Protein AF-0000000086876448 (afdb_homodimer)

Organism: NCBI:txid248903

Nearest PDB structures (foldseek):
  1yr0-assembly2_D  TM=9.727E-01  e=2.709E-18  Agrobacterium fabrum str. C58
  3dr8-assembly1_A  TM=9.701E-01  e=7.452E-18  unclassified
  5t7e-assembly1_C-2  TM=9.632E-01  e=1.332E-15  Streptomyces hygroscopicus
  5jtf-assembly1_B  TM=9.528E-01  e=2.209E-15  Pseudomonas putida KT2440
  5wph-assembly1_A  TM=9.526E-01  e=1.143E-14  Pseudomonas putida KT2440

Secondary structure (DSSP, 8-state):
----EEEE--GGGHHHHHHHHHHHHHHTSS----SPP-HHHHHHHHHHT-TTS-EEEEEETTEEEEEEEEEES-SS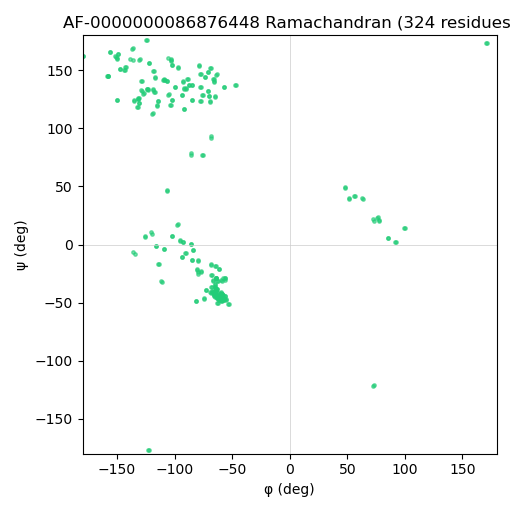GGGTTEEEEEEEE-GGGTTSSHHHHHHHHHHHHHHHTT--EEEEEE-TT-HHHHHHHHHTTPEEEEEEEEEEEETTEEEEEEEEEEE-/----EEEE--GGGHHHHHHHHHHHHHHTSS----SPP-HHHHHHHHHHT-TTS-EEEEEETTEEEEEEEEEES-SSGGGTTEEEEEEEE-GGGTTSSHHHHHHHHHHHHHHHTT--EEEEEE-TT-HHHHHHHHHTTPEEEEEEEEEEEETTEEEEEEEEEEE-

InterPro domains:
  IPR000182 GNAT domain [PF00583] (38-138)
  IPR000182 GNAT domain [PS51186] (4-156)
  IPR016181 Acyl-CoA N-acyltransferase [SSF55729] (3-164)

Radius of gyration: 21.44 Å; Cα contacts (8 Å, |Δi|>4): 634; chains: 2; bounding box: 42×72×47 Å

Foldseek 3Di:
DFDKDKDFDDPVCLVVVLVQVQVCLVVVFWDLDPDRDDSVVSVVVVVQCPDLFTKMFIDTPNHTFKIKTWDQPDPDPVCVQETEMDITGHPVCPPPCVRLVRVVVNVVSSVVSRHFKYKYKGFPVNVSVVVSCVVVPKDWPDKAWQPDADPNDGTIIIMIMDGD/DFDKDKDFDDPVCLVVVLVQVQVCLVVVFWDLDPDRDDSVVSVVVVVQCPDLFTKMFIDTPNHTFKIKTWDQPDPDPVCVQETEMDITGHPVCPPPCVRLVRVVVNVVSSVVSRHFKYKYKGFPPNVSVVVSCVVVPKDWPDKAWQPDADPNDGTIIIMIMDGD

Solvent-accessible surface area (backbone atoms only — not comparable to full-atom values): 17876 Å² total; per-residue (Å²): 130,91,59,73,46,76,45,73,60,54,80,89,44,48,66,55,54,48,52,37,50,38,48,39,40,73,67,57,53,64,46,66,55,80,74,80,75,52,70,69,55,49,52,55,53,50,66,70,34,50,80,71,26,40,40,36,32,32,30,41,94,92,33,76,45,28,38,33,35,40,37,84,62,51,90,49,74,26,25,65,32,34,30,24,58,48,77,46,55,26,83,91,51,59,93,68,58,57,66,55,53,48,49,54,54,49,51,55,50,33,51,77,51,60,28,50,28,41,34,38,68,39,35,81,82,29,55,68,62,49,51,51,39,47,74,71,59,36,43,77,38,29,58,41,74,63,50,29,48,56,95,92,34,70,32,50,35,30,35,32,34,34,77,103,127,90,60,74,46,76,44,74,61,55,80,88,46,46,66,55,53,48,52,38,51,40,48,39,41,73,66,56,53,64,46,66,56,80,74,78,76,53,69,68,54,48,52,55,52,50,66,71,34,50,79,70,27,40,42,37,30,32,30,42,92,93,31,76,45,29,38,32,34,39,37,83,61,49,91,48,74,26,25,66,32,34,30,25,57,48,77,47,54,26,83,93,51,58,95,68,57,56,66,56,56,49,50,54,52,48,51,55,50,33,50,75,51,59,28,49,28,41,34,40,68,38,36,80,81,28,52,70,63,50,50,52,39,47,76,72,60,37,44,78,38,31,58,41,74,63,49,29,49,57,94,92,34,72,34,49,35,30,36,34,35,34,77,103

Sequence (328 aa):
MNMVILRQATEVDLGSILTIYNQGIEDRIATLETDIKDEAYMSEWFNKHQGRHSVLIAEQNDQVVGWASINSYNSRSAYDGVGDLSIYIHRDHRGKGIGNRLLQKLEEIGKQNNFYKFVLFTFPFNTLGQSLYHKAGYREVGVFQNQGYLEGKFVDVMAMEKLLMNMVILRQATEVDLGSILTIYNQGIEDRIATLETDIKDEAYMSEWFNKHQGRHSVLIAEQNDQVVGWASINSYNSRSAYDGVGDLSIYIHRDHRGKGIGNRLLQKLEEIGKQNNFYKFVLFTFPFNTLGQSLYHKAGYREVGVFQNQGYLEGKFVDVMAMEKLL

Structure (mmCIF, N/CA/C/O backbone):
data_AF-0000000086876448-model_v1
#
loop_
_entity.id
_entity.type
_entity.pdbx_description
1 polymer N-acetyltransferase
#
loop_
_atom_site.group_PDB
_atom_site.id
_atom_site.type_symbol
_atom_site.label_atom_id
_atom_site.label_alt_id
_atom_site.label_comp_id
_atom_site.label_asym_id
_atom_site.label_entity_id
_atom_site.label_seq_id
_atom_site.pdbx_PDB_ins_code
_atom_site.Cartn_x
_atom_site.Cartn_y
_atom_site.Cartn_z
_atom_site.occupancy
_atom_site.B_iso_or_equiv
_atom_site.auth_seq_id
_atom_site.auth_comp_id
_atom_site.auth_asym_id
_atom_site.auth_atom_id
_atom_site.pdbx_PDB_model_num
ATOM 1 N N . MET A 1 1 ? -7.695 34.906 21.312 1 52.78 1 MET A N 1
ATOM 2 C CA . MET A 1 1 ? -7.355 33.5 21.312 1 52.78 1 MET A CA 1
ATOM 3 C C . MET A 1 1 ? -7.383 32.938 19.891 1 52.78 1 MET A C 1
ATOM 5 O O . MET A 1 1 ? -8.344 33.156 19.156 1 52.78 1 MET A O 1
ATOM 9 N N . ASN A 1 2 ? -6.199 32.688 19.25 1 73.44 2 ASN A N 1
ATOM 10 C CA . ASN A 1 2 ? -6.062 32.531 17.797 1 73.44 2 ASN A CA 1
ATOM 11 C C . ASN A 1 2 ? -6.734 31.266 17.312 1 73.44 2 ASN A C 1
ATOM 13 O O . ASN A 1 2 ? -6.207 30.172 17.516 1 73.44 2 ASN A O 1
ATOM 17 N N . MET A 1 3 ? -7.98 31.5 16.969 1 90.31 3 MET A N 1
ATOM 18 C CA . MET A 1 3 ? -8.906 30.422 16.672 1 90.31 3 MET A CA 1
ATOM 19 C C . MET A 1 3 ? -8.547 29.719 15.359 1 90.31 3 MET A C 1
ATOM 21 O O . MET A 1 3 ? -8.258 30.391 14.367 1 90.31 3 MET A O 1
ATOM 25 N N . VAL A 1 4 ? -8.422 28.438 15.406 1 96 4 VAL A N 1
ATOM 26 C CA . VAL A 1 4 ? -8.188 27.641 14.203 1 96 4 VAL A CA 1
ATOM 27 C C . VAL A 1 4 ? -9.516 27.312 13.531 1 96 4 VAL A C 1
ATOM 29 O O . VAL A 1 4 ? -10.453 26.844 14.195 1 96 4 VAL A O 1
ATOM 32 N N . ILE A 1 5 ? -9.68 27.641 12.297 1 97.75 5 ILE A N 1
ATOM 33 C CA . ILE A 1 5 ? -10.867 27.344 11.516 1 97.75 5 ILE A CA 1
ATOM 34 C C . ILE A 1 5 ? -10.562 26.203 10.539 1 97.75 5 ILE A C 1
ATOM 36 O O . ILE A 1 5 ? -9.57 26.25 9.812 1 97.75 5 ILE A O 1
ATOM 40 N N . LEU A 1 6 ? -11.414 25.188 10.555 1 98.44 6 LEU A N 1
ATOM 41 C CA . LEU A 1 6 ? -11.297 24.094 9.602 1 98.44 6 LEU A CA 1
ATOM 42 C C . LEU A 1 6 ? -12.281 24.266 8.445 1 98.44 6 LEU A C 1
ATOM 44 O O . LEU A 1 6 ? -13.453 24.562 8.672 1 98.44 6 LEU A O 1
ATOM 48 N N . ARG A 1 7 ? -11.836 24.062 7.277 1 97.88 7 ARG A N 1
ATOM 49 C CA . ARG A 1 7 ? -12.734 24.125 6.125 1 97.88 7 ARG A CA 1
ATOM 50 C C . ARG A 1 7 ? -12.188 23.312 4.961 1 97.88 7 ARG A C 1
ATOM 52 O O . ARG A 1 7 ? -11.008 22.953 4.945 1 97.88 7 ARG A O 1
ATOM 59 N N . GLN A 1 8 ? -13.023 23.031 3.959 1 98.12 8 GLN A N 1
ATOM 60 C CA . GLN A 1 8 ? -12.602 22.344 2.742 1 98.12 8 GLN A CA 1
ATOM 61 C C . GLN A 1 8 ? -11.625 23.203 1.942 1 98.12 8 GLN A C 1
ATOM 63 O O . GLN A 1 8 ? -11.828 24.406 1.787 1 98.12 8 GLN A O 1
ATOM 68 N N . ALA A 1 9 ? -10.656 22.594 1.402 1 98.56 9 ALA A N 1
ATOM 69 C CA . ALA A 1 9 ? -9.68 23.312 0.59 1 98.56 9 ALA A CA 1
ATOM 70 C C . ALA A 1 9 ? -10.281 23.75 -0.739 1 98.56 9 ALA A C 1
ATOM 72 O O . ALA A 1 9 ? -11.195 23.109 -1.259 1 98.56 9 ALA A O 1
ATOM 73 N N . THR A 1 10 ? -9.82 24.859 -1.253 1 97.75 10 THR A N 1
ATOM 74 C CA . THR A 1 10 ? -10.094 25.312 -2.605 1 97.75 10 THR A CA 1
ATOM 75 C C . THR A 1 10 ? -8.797 25.562 -3.371 1 97.75 10 THR A C 1
ATOM 77 O O . THR A 1 10 ? -7.707 25.438 -2.809 1 97.75 10 THR A O 1
ATOM 80 N N . GLU A 1 11 ? -8.914 25.906 -4.645 1 97.56 11 GLU A N 1
ATOM 81 C CA . GLU A 1 11 ? -7.75 26.125 -5.496 1 97.56 11 GLU A CA 1
ATOM 82 C C . GLU A 1 11 ? -6.855 27.234 -4.941 1 97.56 11 GLU A C 1
ATOM 84 O O . GLU A 1 11 ? -5.633 27.188 -5.102 1 97.56 11 GLU A O 1
ATOM 89 N N . VAL A 1 12 ? -7.387 28.219 -4.277 1 97.69 12 VAL A N 1
ATOM 90 C CA . VAL A 1 12 ? -6.629 29.359 -3.793 1 97.69 12 VAL A CA 1
ATOM 91 C C . VAL A 1 12 ? -5.676 28.922 -2.682 1 97.69 12 VAL A C 1
ATOM 93 O O . VAL A 1 12 ? -4.707 29.625 -2.371 1 97.69 12 VAL A O 1
ATOM 96 N N . ASP A 1 13 ? -5.914 27.719 -2.096 1 98.5 13 ASP A N 1
ATOM 97 C CA . ASP A 1 13 ? -5.133 27.234 -0.959 1 98.5 13 ASP A CA 1
ATOM 98 C C . ASP A 1 13 ? -3.928 26.422 -1.425 1 98.5 13 ASP A C 1
ATOM 100 O O . ASP A 1 13 ? -3.059 26.078 -0.623 1 98.5 13 ASP A O 1
ATOM 104 N N . LEU A 1 14 ? -3.83 26.141 -2.701 1 98.62 14 LEU A N 1
ATOM 105 C CA . LEU A 1 14 ? -2.879 25.156 -3.203 1 98.62 14 LEU A CA 1
ATOM 106 C C . LEU A 1 14 ? -1.443 25.609 -2.963 1 98.62 14 LEU A C 1
ATOM 108 O O . LEU A 1 14 ? -0.561 24.797 -2.703 1 98.62 14 LEU A O 1
ATOM 112 N N . GLY A 1 15 ? -1.191 26.891 -3.084 1 98.75 15 GLY A N 1
ATOM 113 C CA . GLY A 1 15 ? 0.139 27.391 -2.773 1 98.75 15 GLY A CA 1
ATOM 114 C C . GLY A 1 15 ? 0.573 27.078 -1.352 1 98.75 15 GLY A C 1
ATOM 115 O O . GLY A 1 15 ? 1.711 26.672 -1.118 1 98.75 15 GLY A O 1
ATOM 116 N N . SER A 1 16 ? -0.299 27.328 -0.4 1 98.81 16 SER A N 1
ATOM 117 C CA . SER A 1 16 ? 0.003 27.078 1.003 1 98.81 16 SER A CA 1
ATOM 118 C C . SER A 1 16 ? 0.152 25.578 1.267 1 98.81 16 SER A C 1
ATOM 120 O O . SER A 1 16 ? 1.038 25.156 2.014 1 98.81 16 SER A O 1
ATOM 122 N N . ILE A 1 17 ? -0.728 24.781 0.663 1 98.75 17 ILE A N 1
ATOM 123 C CA . ILE A 1 17 ? -0.65 23.328 0.801 1 98.75 17 ILE A CA 1
ATOM 124 C C . ILE A 1 17 ? 0.7 22.844 0.287 1 98.75 17 ILE A C 1
ATOM 126 O O . ILE A 1 17 ? 1.366 22.031 0.948 1 98.75 17 ILE A O 1
ATOM 130 N N . LEU A 1 18 ? 1.092 23.359 -0.866 1 98.81 18 LEU A N 1
ATOM 131 C CA . LEU A 1 18 ? 2.377 23.016 -1.459 1 98.81 18 LEU A CA 1
ATOM 132 C C . LEU A 1 18 ? 3.523 23.359 -0.517 1 98.81 18 LEU A C 1
ATOM 134 O O . LEU A 1 18 ? 4.414 22.547 -0.285 1 98.81 18 LEU A O 1
ATOM 138 N N . THR A 1 19 ? 3.5 24.531 0.014 1 98.81 19 THR A N 1
ATOM 139 C CA . THR A 1 19 ? 4.547 25 0.914 1 98.81 19 THR A CA 1
ATOM 140 C C . THR A 1 19 ? 4.68 24.078 2.119 1 98.81 19 THR A C 1
ATOM 142 O O . THR A 1 19 ? 5.785 23.656 2.469 1 98.81 19 THR A O 1
ATOM 145 N N . ILE A 1 20 ? 3.613 23.75 2.691 1 98.69 20 ILE A N 1
ATOM 146 C CA . ILE A 1 20 ? 3.623 22.922 3.893 1 98.69 20 ILE A CA 1
ATOM 147 C C . ILE A 1 20 ? 4.066 21.5 3.539 1 98.69 20 ILE A C 1
ATOM 149 O O . ILE A 1 20 ? 4.816 20.875 4.289 1 98.69 20 ILE A O 1
ATOM 153 N N . TYR A 1 21 ? 3.568 21 2.402 1 98.5 21 TYR A N 1
ATOM 154 C CA . TYR A 1 21 ? 4.004 19.688 1.956 1 98.5 21 TYR A CA 1
ATOM 155 C C . TYR A 1 21 ? 5.52 19.641 1.799 1 98.5 21 TYR A C 1
ATOM 157 O O . TYR A 1 21 ? 6.172 18.719 2.293 1 98.5 21 TYR A O 1
ATOM 165 N N . ASN A 1 22 ? 6.031 20.625 1.156 1 98.62 22 ASN A N 1
ATOM 166 C CA . ASN A 1 22 ? 7.469 20.672 0.919 1 98.62 22 ASN A CA 1
ATOM 167 C C . ASN A 1 22 ? 8.25 20.844 2.221 1 98.62 22 ASN A C 1
ATOM 169 O O . ASN A 1 22 ? 9.359 20.328 2.359 1 98.62 22 ASN A O 1
ATOM 173 N N . GLN A 1 23 ? 7.703 21.5 3.199 1 98.38 23 GLN A N 1
ATOM 174 C CA . GLN A 1 23 ? 8.312 21.516 4.527 1 98.38 23 GLN A CA 1
ATOM 175 C C . GLN A 1 23 ? 8.43 20.109 5.094 1 98.38 23 GLN A C 1
ATOM 177 O O . GLN A 1 23 ? 9.461 19.766 5.676 1 98.38 23 GLN A O 1
ATOM 182 N N . GLY A 1 24 ? 7.359 19.312 4.934 1 96.75 24 GLY A N 1
ATOM 183 C CA . GLY A 1 24 ? 7.395 17.938 5.379 1 96.75 24 GLY A CA 1
ATOM 184 C C . GLY A 1 24 ? 8.477 17.125 4.699 1 96.75 24 GLY A C 1
ATOM 185 O O . GLY A 1 24 ? 9.156 16.328 5.348 1 96.75 24 GLY A O 1
ATOM 186 N N . ILE A 1 25 ? 8.617 17.312 3.387 1 96.81 25 ILE A N 1
ATOM 187 C CA . ILE A 1 25 ? 9.641 16.609 2.627 1 96.81 25 ILE A CA 1
ATOM 188 C C . ILE A 1 25 ? 11.031 17.016 3.119 1 96.81 25 ILE A C 1
ATOM 190 O O . ILE A 1 25 ? 11.883 16.172 3.383 1 96.81 25 ILE A O 1
ATOM 194 N N . GLU A 1 26 ? 11.211 18.297 3.344 1 96.69 26 GLU A N 1
ATOM 195 C CA . GLU A 1 26 ? 12.492 18.844 3.775 1 96.69 26 GLU A CA 1
ATOM 196 C C . GLU A 1 26 ? 12.867 18.359 5.168 1 96.69 26 GLU A C 1
ATOM 198 O O . GLU A 1 26 ? 14.023 18.031 5.426 1 96.69 26 GLU A O 1
ATOM 203 N N . ASP A 1 27 ? 11.883 18.297 5.996 1 94.75 27 ASP A N 1
ATOM 204 C CA . ASP A 1 27 ? 12.156 18 7.398 1 94.75 27 ASP A CA 1
ATOM 205 C C . ASP A 1 27 ? 12.352 16.5 7.617 1 94.75 27 ASP A C 1
ATOM 207 O O . ASP A 1 27 ? 12.922 16.094 8.633 1 94.75 27 ASP A O 1
ATOM 211 N N . ARG A 1 28 ? 11.844 15.672 6.719 1 91.31 28 ARG A N 1
ATOM 212 C CA . ARG A 1 28 ? 12.062 14.234 6.684 1 91.31 28 ARG A CA 1
ATOM 213 C C . ARG A 1 28 ? 11.5 13.562 7.93 1 91.31 28 ARG A C 1
ATOM 215 O O . ARG A 1 28 ? 12.102 12.633 8.469 1 91.31 28 ARG A O 1
ATOM 222 N N . ILE A 1 29 ? 10.367 14.031 8.32 1 86.5 29 ILE A N 1
ATOM 223 C CA . ILE A 1 29 ? 9.859 13.469 9.57 1 86.5 29 ILE A CA 1
ATOM 224 C C . ILE A 1 29 ? 8.586 12.664 9.297 1 86.5 29 ILE A C 1
ATOM 226 O O . ILE A 1 29 ? 8.195 11.82 10.102 1 86.5 29 ILE A O 1
ATOM 230 N N . ALA A 1 30 ? 7.996 12.898 8.141 1 88 30 ALA A N 1
ATOM 231 C CA . ALA A 1 30 ? 6.66 12.32 8.039 1 88 30 ALA A CA 1
ATOM 232 C C . ALA A 1 30 ? 6.457 11.641 6.691 1 88 30 ALA A C 1
ATOM 234 O O . ALA A 1 30 ? 5.426 11 6.457 1 88 30 ALA A O 1
ATOM 235 N N . THR A 1 31 ? 7.406 11.766 5.797 1 95 31 THR A N 1
ATOM 236 C CA . THR A 1 31 ? 7.195 11.234 4.453 1 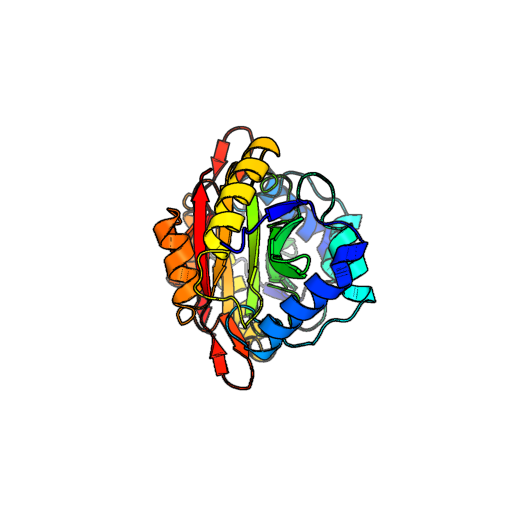95 31 THR A CA 1
ATOM 237 C C . THR A 1 31 ? 8.508 10.734 3.859 1 95 31 THR A C 1
ATOM 239 O O . THR A 1 31 ? 9.578 11.273 4.16 1 95 31 THR A O 1
ATOM 242 N N . LEU A 1 32 ? 8.398 9.75 3 1 96.69 32 LEU A N 1
ATOM 243 C CA . LEU A 1 32 ? 9.539 9.211 2.27 1 96.69 32 LEU A CA 1
ATOM 244 C C . LEU A 1 32 ? 9.656 9.852 0.891 1 96.69 32 LEU A C 1
ATOM 246 O O . LEU A 1 32 ? 10.477 9.438 0.074 1 96.69 32 LEU A O 1
ATOM 250 N N . GLU A 1 33 ? 8.75 10.812 0.638 1 96.31 33 GLU A N 1
ATOM 251 C CA . GLU A 1 33 ? 8.945 11.641 -0.552 1 96.31 33 GLU A CA 1
ATOM 252 C C . GLU A 1 33 ? 10.305 12.344 -0.519 1 96.31 33 GLU A C 1
ATOM 254 O O . GLU A 1 33 ? 10.727 12.836 0.528 1 96.31 33 GLU A O 1
ATOM 259 N N . THR A 1 34 ? 10.984 12.312 -1.664 1 95.06 34 THR A N 1
ATOM 260 C CA . THR A 1 34 ? 12.32 12.898 -1.675 1 95.06 34 THR A CA 1
ATOM 261 C C . THR A 1 34 ? 12.344 14.164 -2.533 1 95.06 34 THR A C 1
ATOM 263 O O . THR A 1 34 ? 13.086 15.109 -2.238 1 95.06 34 THR A O 1
ATOM 266 N N . ASP A 1 35 ? 11.516 14.211 -3.562 1 95.62 35 ASP A N 1
ATOM 267 C CA . ASP A 1 35 ? 11.547 15.328 -4.5 1 95.62 35 ASP A CA 1
ATOM 268 C C . ASP A 1 35 ? 10.602 16.438 -4.055 1 95.62 35 ASP A C 1
ATOM 270 O O . ASP A 1 35 ? 9.438 16.188 -3.734 1 95.62 35 ASP A O 1
ATOM 274 N N . ILE A 1 36 ? 11.148 17.625 -4.125 1 97.56 36 ILE A N 1
ATOM 275 C CA . ILE A 1 36 ? 10.289 18.781 -3.893 1 97.56 36 ILE A CA 1
ATOM 276 C C . ILE A 1 36 ? 9.219 18.859 -4.98 1 97.56 36 ILE A C 1
ATOM 278 O O . ILE A 1 36 ? 9.477 18.516 -6.137 1 97.56 36 ILE A O 1
ATOM 282 N N . LYS A 1 37 ? 8.055 19.344 -4.535 1 98.44 37 LYS A N 1
ATOM 283 C CA . LYS A 1 37 ? 6.941 19.406 -5.477 1 98.44 37 LYS A CA 1
ATOM 284 C C . LYS A 1 37 ? 6.727 20.828 -5.984 1 98.44 37 LYS A C 1
ATOM 286 O O . LYS A 1 37 ? 7.211 21.781 -5.375 1 98.44 37 LYS A O 1
ATOM 291 N N . ASP A 1 38 ? 6.09 20.859 -7.105 1 98.75 38 ASP A N 1
ATOM 292 C CA . ASP A 1 38 ? 5.805 22.172 -7.68 1 98.75 38 ASP A CA 1
ATOM 293 C C . ASP A 1 38 ? 4.305 22.359 -7.891 1 98.75 38 ASP A C 1
ATOM 295 O O . ASP A 1 38 ? 3.5 21.516 -7.484 1 98.75 38 ASP A O 1
ATOM 299 N N . GLU A 1 39 ? 3.932 23.469 -8.461 1 98.5 39 GLU A N 1
ATOM 300 C CA . GLU A 1 39 ? 2.525 23.828 -8.625 1 98.5 39 GLU A CA 1
ATOM 301 C C . GLU A 1 39 ? 1.805 22.844 -9.547 1 98.5 39 GLU A C 1
ATOM 303 O O . GLU A 1 39 ? 0.624 22.547 -9.352 1 98.5 39 GLU A O 1
ATOM 308 N N . ALA A 1 40 ? 2.438 22.406 -10.555 1 98.5 40 ALA A N 1
ATOM 309 C CA . ALA A 1 40 ? 1.831 21.453 -11.484 1 98.5 40 ALA A CA 1
ATOM 310 C C . ALA A 1 40 ? 1.465 20.156 -10.773 1 98.5 40 ALA A C 1
ATOM 312 O O . ALA A 1 40 ? 0.364 19.625 -10.961 1 98.5 40 ALA A O 1
ATOM 313 N N . TYR A 1 41 ? 2.398 19.734 -9.984 1 98.25 41 TYR A N 1
ATOM 314 C CA . TYR A 1 41 ? 2.137 18.531 -9.195 1 98.25 41 TYR A CA 1
ATOM 315 C C . TYR A 1 41 ? 0.927 18.734 -8.289 1 98.25 41 TYR A C 1
ATOM 317 O O . TYR A 1 41 ? 0.044 17.875 -8.227 1 98.25 41 TYR A O 1
ATOM 325 N N . MET A 1 42 ? 0.94 19.828 -7.609 1 98.31 42 MET A N 1
ATOM 326 C CA . MET A 1 42 ? -0.113 20.078 -6.629 1 98.31 42 MET A CA 1
ATOM 327 C C . MET A 1 42 ? -1.473 20.188 -7.309 1 98.31 42 MET A C 1
ATOM 329 O O . MET A 1 42 ? -2.482 19.734 -6.77 1 98.31 42 MET A O 1
ATOM 333 N N . SER A 1 43 ? -1.498 20.797 -8.43 1 98.38 43 SER A N 1
ATOM 334 C CA . SER A 1 43 ? -2.74 20.906 -9.188 1 98.38 43 SER A CA 1
ATOM 335 C C . SER A 1 43 ? -3.271 19.531 -9.57 1 98.38 43 SER A C 1
ATOM 337 O O . SER A 1 43 ? -4.465 19.25 -9.422 1 98.38 43 SER A O 1
ATOM 339 N N . GLU A 1 44 ? -2.438 18.672 -10.07 1 98.25 44 GLU A N 1
ATOM 340 C CA . GLU A 1 44 ? -2.83 17.312 -10.422 1 98.25 44 GLU A CA 1
ATOM 341 C C . GLU A 1 44 ? -3.285 16.531 -9.188 1 98.25 44 GLU A C 1
ATOM 343 O O . GLU A 1 44 ? -4.285 15.812 -9.242 1 98.25 44 GLU A O 1
ATOM 348 N N . TRP A 1 45 ? -2.469 16.688 -8.18 1 98.25 45 TRP A N 1
ATOM 349 C CA . TRP A 1 45 ? -2.803 16.047 -6.91 1 98.25 45 TRP A CA 1
ATOM 350 C C . TRP A 1 45 ? -4.188 16.469 -6.434 1 98.25 45 TRP A C 1
ATOM 352 O O . TRP A 1 45 ? -5.008 15.625 -6.062 1 98.25 45 TRP A O 1
ATOM 362 N N . PHE A 1 46 ? -4.484 17.781 -6.457 1 98.56 46 PHE A N 1
ATOM 363 C CA . PHE A 1 46 ? -5.75 18.312 -5.98 1 98.56 46 PHE A CA 1
ATOM 364 C C . PHE A 1 46 ? -6.91 17.812 -6.836 1 98.56 46 PHE A C 1
ATOM 366 O O . PHE A 1 46 ? -7.992 17.531 -6.32 1 98.56 46 PHE A O 1
ATOM 373 N N . ASN A 1 47 ? -6.672 17.641 -8.094 1 97.5 47 ASN A N 1
ATOM 374 C CA . ASN A 1 47 ? -7.691 17.125 -9.008 1 97.5 47 ASN A CA 1
ATOM 375 C C . ASN A 1 47 ? -8.086 15.703 -8.648 1 97.5 47 ASN A C 1
ATOM 377 O O . ASN A 1 47 ? -9.242 15.305 -8.852 1 97.5 47 ASN A O 1
ATOM 381 N N . LYS A 1 48 ? -7.188 14.969 -8.078 1 95.94 48 LYS A N 1
ATOM 382 C CA . LYS A 1 48 ? -7.449 13.586 -7.684 1 95.94 48 LYS A CA 1
ATOM 383 C C . LYS A 1 48 ? -8.109 13.531 -6.309 1 95.94 48 LYS A C 1
ATOM 385 O O . LYS A 1 48 ? -8.547 12.461 -5.871 1 95.94 48 LYS A O 1
ATOM 390 N N . HIS A 1 49 ? -8.062 14.625 -5.656 1 97.25 49 HIS A N 1
ATOM 391 C CA . HIS A 1 49 ? -8.625 14.703 -4.312 1 97.25 49 HIS A CA 1
ATOM 392 C C . HIS A 1 49 ? -9.93 15.492 -4.312 1 97.25 49 HIS A C 1
ATOM 394 O O . HIS A 1 49 ? -10.156 16.344 -3.445 1 97.25 49 HIS A O 1
ATOM 400 N N . GLN A 1 50 ? -10.773 15.164 -5.281 1 92.06 50 GLN A N 1
ATOM 401 C CA . GLN A 1 50 ? -12.102 15.75 -5.371 1 92.06 50 GLN A CA 1
ATOM 402 C C . GLN A 1 50 ? -13.164 14.758 -4.891 1 92.06 50 GLN A C 1
ATOM 404 O O . GLN A 1 50 ? -12.891 13.57 -4.738 1 92.06 50 GLN A O 1
ATOM 409 N N . GLY A 1 51 ? -14.367 15.242 -4.5 1 92.81 51 GLY A N 1
ATOM 410 C CA . GLY A 1 51 ? -15.445 14.375 -4.047 1 92.81 51 GLY A CA 1
ATOM 411 C C . GLY A 1 51 ? -15.203 13.789 -2.668 1 92.81 51 GLY A C 1
ATOM 412 O O . GLY A 1 51 ? -14.914 14.523 -1.72 1 92.81 51 GLY A O 1
ATOM 413 N N . ARG A 1 52 ? -15.18 12.414 -2.611 1 96.44 52 ARG A N 1
ATOM 414 C CA . ARG A 1 52 ? -15.148 11.766 -1.301 1 96.44 52 ARG A CA 1
ATOM 415 C C . ARG A 1 52 ? -13.758 11.836 -0.688 1 96.44 52 ARG A C 1
ATOM 417 O O . ARG A 1 52 ? -13.602 11.688 0.526 1 96.44 52 ARG A O 1
ATOM 424 N N . HIS A 1 53 ? -12.727 11.984 -1.508 1 97.56 53 HIS A N 1
ATOM 425 C CA . HIS A 1 53 ? -11.352 12.117 -1.025 1 97.56 53 HIS A CA 1
ATOM 426 C C . HIS A 1 53 ? -11.031 13.57 -0.678 1 97.56 53 HIS A C 1
ATOM 428 O O . HIS A 1 53 ? -10.211 14.203 -1.349 1 97.56 53 HIS A O 1
ATOM 434 N N . SER A 1 54 ? -11.477 14.023 0.413 1 97.06 54 SER A N 1
ATOM 435 C CA . SER A 1 54 ? -11.531 15.422 0.819 1 97.06 54 SER A CA 1
ATOM 436 C C . SER A 1 54 ? -10.156 15.922 1.255 1 97.06 54 SER A C 1
ATOM 438 O O . SER A 1 54 ? -9.344 15.156 1.771 1 97.06 54 SER A O 1
ATOM 440 N N . VAL A 1 55 ? -9.945 17.141 0.985 1 98.75 55 VAL A N 1
ATOM 441 C CA . VAL A 1 55 ? -8.812 17.891 1.532 1 98.75 55 VAL A CA 1
ATOM 442 C C . VAL A 1 55 ? -9.32 19 2.461 1 98.75 55 VAL A C 1
ATOM 444 O O . VAL A 1 55 ? -10.117 19.844 2.049 1 98.75 55 VAL A O 1
ATOM 447 N N . LEU A 1 56 ? -8.852 18.969 3.678 1 98.56 56 LEU A N 1
ATOM 448 C CA . LEU A 1 56 ? -9.211 19.922 4.711 1 98.56 56 LEU A CA 1
ATOM 449 C C . LEU A 1 56 ? -8.031 20.844 5.039 1 98.56 56 LEU A C 1
ATOM 451 O O . LEU A 1 56 ? -6.891 20.375 5.117 1 98.56 56 LEU A O 1
ATOM 455 N N . ILE A 1 57 ? -8.289 22.062 5.273 1 98.5 57 ILE A N 1
ATOM 456 C CA . ILE A 1 57 ? -7.227 22.953 5.727 1 98.5 57 ILE A CA 1
ATOM 457 C C . ILE A 1 57 ? -7.566 23.5 7.113 1 98.5 57 ILE A C 1
ATOM 459 O O . ILE A 1 57 ? -8.742 23.609 7.473 1 98.5 57 ILE A O 1
ATOM 463 N N . ALA A 1 58 ? -6.609 23.781 7.902 1 98.88 58 ALA A N 1
ATOM 464 C CA . ALA A 1 58 ? -6.664 24.562 9.133 1 98.88 58 ALA A CA 1
ATOM 465 C C . ALA A 1 58 ? -6.133 25.984 8.891 1 98.88 58 ALA A C 1
ATOM 467 O O . ALA A 1 58 ? -5.016 26.156 8.406 1 98.88 58 ALA A O 1
ATOM 468 N N . GLU A 1 59 ? -6.945 26.891 9.203 1 98.44 59 GLU A N 1
ATOM 469 C CA . GLU A 1 59 ? -6.602 28.297 9 1 98.44 59 GLU A CA 1
ATOM 470 C C . GLU A 1 59 ? -6.555 29.062 10.328 1 98.44 59 GLU A C 1
ATOM 472 O O . GLU A 1 59 ? -7.418 28.859 11.188 1 98.44 59 GLU A O 1
ATOM 477 N N . GLN A 1 60 ? -5.492 29.781 10.508 1 97.38 60 GLN A N 1
ATOM 478 C CA . GLN A 1 60 ? -5.32 30.672 11.648 1 97.38 60 GLN A CA 1
ATOM 479 C C . GLN A 1 60 ? -4.844 32.031 11.203 1 97.38 60 GLN A C 1
ATOM 481 O O . GLN A 1 60 ? -3.83 32.156 10.508 1 97.38 60 GLN A O 1
ATOM 486 N N . ASN A 1 61 ? -5.57 33.156 11.586 1 95 61 ASN A N 1
ATOM 487 C CA . ASN A 1 61 ? -5.238 34.531 11.203 1 95 61 ASN A CA 1
ATOM 488 C C . ASN A 1 61 ? -5.051 34.656 9.688 1 95 61 ASN A C 1
ATOM 490 O O . ASN A 1 61 ? -4.039 35.188 9.227 1 95 61 ASN A O 1
ATOM 494 N N . ASP A 1 62 ? -5.875 33.969 8.922 1 93.69 62 ASP A N 1
ATOM 495 C CA . ASP A 1 62 ? -5.988 34.031 7.473 1 93.69 62 ASP A CA 1
ATOM 496 C C . ASP A 1 62 ? -4.801 33.375 6.793 1 93.69 62 ASP A C 1
ATOM 498 O O . ASP A 1 62 ? -4.477 33.656 5.645 1 93.69 62 ASP A O 1
ATOM 502 N N . GLN A 1 63 ? -4.203 32.531 7.582 1 96.94 63 GLN A N 1
ATOM 503 C CA . GLN A 1 63 ? -3.104 31.734 7.039 1 96.94 63 GLN A CA 1
ATOM 504 C C . GLN A 1 63 ? -3.363 30.234 7.207 1 96.94 63 GLN A C 1
ATOM 506 O O . GLN A 1 63 ? -3.842 29.797 8.25 1 96.94 63 GLN A O 1
ATOM 511 N N . VAL A 1 64 ? -3.115 29.547 6.141 1 98.62 64 VAL A N 1
ATOM 512 C CA . VAL A 1 64 ? -3.193 28.094 6.262 1 98.62 64 VAL A CA 1
ATOM 513 C C . VAL A 1 64 ? -2.037 27.578 7.117 1 98.62 64 VAL A C 1
ATOM 515 O O . VAL A 1 64 ? -0.869 27.812 6.793 1 98.62 64 VAL A O 1
ATOM 518 N N . VAL A 1 65 ? -2.34 26.875 8.203 1 98.69 65 VAL A N 1
ATOM 519 C CA . VAL A 1 65 ? -1.297 26.453 9.133 1 98.69 65 VAL A CA 1
ATOM 520 C C . VAL A 1 65 ? -1.213 24.938 9.156 1 98.69 65 VAL A C 1
ATOM 522 O O . VAL A 1 65 ? -0.379 24.359 9.859 1 98.69 65 VAL A O 1
ATOM 525 N N . GLY A 1 66 ? -2.068 24.219 8.391 1 98.75 66 GLY A N 1
ATOM 526 C CA . GLY A 1 66 ? -2.055 22.781 8.242 1 98.75 66 GLY A CA 1
ATOM 527 C C . GLY A 1 66 ? -3.129 22.266 7.301 1 98.75 66 GLY A C 1
ATOM 528 O O . GLY A 1 66 ? -4.035 23.016 6.918 1 98.75 66 GLY A O 1
ATOM 529 N N . TRP A 1 67 ? -2.943 21.078 6.855 1 98.81 67 TRP A N 1
ATOM 530 C CA . TRP A 1 67 ? -3.961 20.438 6.023 1 98.81 67 TRP A CA 1
ATOM 531 C C . TRP A 1 67 ? -3.945 18.922 6.207 1 98.81 67 TRP A C 1
ATOM 533 O O . TRP A 1 67 ? -2.982 18.359 6.738 1 98.81 67 TRP A O 1
ATOM 543 N N . ALA A 1 68 ? -5.016 18.312 5.863 1 98.75 68 ALA A N 1
ATOM 544 C CA . ALA A 1 68 ? -5.188 16.859 5.891 1 98.75 68 ALA A CA 1
ATOM 545 C C . ALA A 1 68 ? -6.012 16.391 4.699 1 98.75 68 ALA A C 1
ATOM 547 O O . ALA A 1 68 ? -6.828 17.141 4.16 1 98.75 68 ALA A O 1
ATOM 548 N N . SER A 1 69 ? -5.762 15.172 4.332 1 98.75 69 SER A N 1
ATOM 549 C CA . SER A 1 69 ? -6.508 14.641 3.197 1 98.75 69 SER A CA 1
ATOM 550 C C . SER A 1 69 ? -6.836 13.164 3.395 1 98.75 69 SER A C 1
ATOM 552 O O . SER A 1 69 ? -6.152 12.469 4.148 1 98.75 69 SER A O 1
ATOM 554 N N . ILE A 1 70 ? -7.91 12.75 2.844 1 98.69 70 ILE A N 1
ATOM 555 C CA . ILE A 1 70 ? -8.219 11.336 2.631 1 98.69 70 ILE A CA 1
ATOM 556 C C . ILE A 1 70 ? -7.734 10.906 1.248 1 98.69 70 ILE A C 1
ATOM 558 O O . ILE A 1 70 ? -8.203 11.422 0.23 1 98.69 70 ILE A O 1
ATOM 562 N N . ASN A 1 71 ? -6.797 10 1.199 1 98.31 71 ASN A N 1
ATOM 563 C CA . ASN A 1 71 ? -6.246 9.492 -0.054 1 98.31 71 ASN A CA 1
ATOM 564 C C . ASN A 1 71 ? -6.812 8.117 -0.4 1 98.31 71 ASN A C 1
ATOM 566 O O . ASN A 1 71 ? -7.238 7.375 0.488 1 98.31 71 ASN A O 1
ATOM 570 N N . SER A 1 72 ? -6.785 7.859 -1.731 1 97.06 72 SER A N 1
ATOM 571 C CA . SER A 1 72 ? -7.098 6.484 -2.113 1 97.06 72 SER A CA 1
ATOM 572 C C . SER A 1 72 ? -6.043 5.512 -1.593 1 97.06 72 SER A C 1
ATOM 574 O O . SER A 1 72 ? -4.844 5.738 -1.768 1 97.06 72 SER A O 1
ATOM 576 N N . TYR A 1 73 ? -6.5 4.484 -0.899 1 98 73 TYR A N 1
ATOM 577 C CA . TYR A 1 73 ? -5.578 3.484 -0.378 1 98 73 TYR A CA 1
ATOM 578 C C . TYR A 1 73 ? -5.078 2.57 -1.491 1 98 73 TYR A C 1
ATOM 580 O O . TYR A 1 73 ? -3.883 2.271 -1.569 1 98 73 TYR A O 1
ATOM 588 N N . ASN A 1 74 ? -6.004 2.141 -2.27 1 97.38 74 ASN A N 1
ATOM 589 C CA . ASN A 1 74 ? -5.812 1.172 -3.346 1 97.38 74 ASN A CA 1
ATOM 590 C C . ASN A 1 74 ? -6.922 1.264 -4.387 1 97.38 74 ASN A C 1
ATOM 592 O O . ASN A 1 74 ? -8.078 1.507 -4.047 1 97.38 74 ASN A O 1
ATOM 596 N N . SER A 1 75 ? -6.629 1.054 -5.641 1 95.19 75 SER A N 1
ATOM 597 C CA . SER A 1 75 ? -7.574 1.297 -6.723 1 95.19 75 SER A CA 1
ATOM 598 C C . SER A 1 75 ? -8.57 0.151 -6.855 1 95.19 75 SER A C 1
ATOM 600 O O . SER A 1 75 ? -9.578 0.274 -7.555 1 95.19 75 SER A O 1
ATOM 602 N N . ARG A 1 76 ? -8.383 -1.027 -6.246 1 96.44 76 ARG A N 1
ATOM 603 C CA . ARG A 1 76 ? -9.328 -2.133 -6.309 1 96.44 76 ARG A CA 1
ATOM 604 C C . ARG A 1 76 ? -10.633 -1.775 -5.598 1 96.44 76 ARG A C 1
ATOM 606 O O . ARG A 1 76 ? -10.617 -1.175 -4.523 1 96.44 76 ARG A O 1
ATOM 613 N N . SER A 1 77 ? -11.727 -2.236 -6.164 1 96.88 77 SER A N 1
ATOM 614 C CA . SER A 1 77 ? -13.039 -1.888 -5.641 1 96.88 77 SER A CA 1
ATOM 615 C C . SER A 1 77 ? -13.234 -2.439 -4.234 1 96.88 77 SER A C 1
ATOM 617 O O . SER A 1 77 ? -13.945 -1.84 -3.42 1 96.88 77 SER A O 1
ATOM 619 N N . ALA A 1 78 ? -12.594 -3.514 -3.928 1 97.31 78 ALA A N 1
ATOM 620 C CA . ALA A 1 78 ? -12.734 -4.129 -2.609 1 97.31 78 ALA A CA 1
ATOM 621 C C . ALA A 1 78 ? -12.195 -3.209 -1.517 1 97.31 78 ALA A C 1
ATOM 623 O O . ALA A 1 78 ? -12.523 -3.373 -0.339 1 97.31 78 ALA A O 1
ATOM 624 N N . TYR A 1 79 ? -11.375 -2.23 -1.9 1 98.19 79 TYR A N 1
ATOM 625 C CA . TYR A 1 79 ? -10.758 -1.326 -0.939 1 98.19 79 TYR A CA 1
ATOM 626 C C . TYR A 1 79 ? -11.469 0.02 -0.917 1 98.19 79 TYR A C 1
ATOM 628 O O . TYR A 1 79 ? -11.008 0.967 -0.279 1 98.19 79 TYR A O 1
ATOM 636 N N . ASP A 1 80 ? -12.586 0.209 -1.581 1 97.62 80 ASP A N 1
ATOM 637 C CA . ASP A 1 80 ? -13.258 1.492 -1.771 1 97.62 80 ASP A CA 1
ATOM 638 C C . ASP A 1 80 ? -13.57 2.15 -0.428 1 97.62 80 ASP A C 1
ATOM 640 O O . ASP A 1 80 ? -13.586 3.377 -0.321 1 97.62 80 ASP A O 1
ATOM 644 N N . GLY A 1 81 ? -13.766 1.374 0.588 1 98.44 81 GLY A N 1
ATOM 645 C CA . GLY A 1 81 ? -14.148 1.921 1.881 1 98.44 81 GLY A CA 1
ATOM 646 C C . GLY A 1 81 ? -12.961 2.191 2.787 1 98.44 81 GLY A C 1
ATOM 647 O O . GLY A 1 81 ? -13.133 2.602 3.938 1 98.44 81 GLY A O 1
ATOM 648 N N . VAL A 1 82 ? -11.742 1.965 2.328 1 98.88 82 VAL A N 1
ATOM 649 C CA . VAL A 1 82 ? -10.516 2.205 3.082 1 98.88 82 VAL A CA 1
ATOM 650 C C . VAL A 1 82 ? -9.844 3.484 2.582 1 98.88 82 VAL A C 1
ATOM 652 O O . VAL A 1 82 ? -9.547 3.611 1.392 1 98.88 82 VAL A O 1
ATOM 655 N N . GLY A 1 83 ? -9.68 4.449 3.465 1 98.81 83 GLY A N 1
ATOM 656 C CA . GLY A 1 83 ? -8.961 5.668 3.127 1 98.81 83 GLY A CA 1
ATOM 657 C C . GLY A 1 83 ? -7.582 5.742 3.754 1 98.81 83 GLY A C 1
ATOM 658 O O . GLY A 1 83 ? -7.391 5.32 4.898 1 98.81 83 GLY A O 1
ATOM 659 N N . ASP A 1 84 ? -6.605 6.227 3.059 1 98.69 84 ASP A N 1
ATOM 660 C CA . ASP A 1 84 ? -5.281 6.57 3.564 1 98.69 84 ASP A CA 1
ATOM 661 C C . ASP A 1 84 ? -5.211 8.039 3.982 1 98.69 84 ASP A C 1
ATOM 663 O O . ASP A 1 84 ? -5.754 8.906 3.299 1 98.69 84 ASP A O 1
ATOM 667 N N . LEU A 1 85 ? -4.535 8.344 5.074 1 98.5 85 LEU A N 1
ATOM 668 C CA . LEU A 1 85 ? -4.562 9.688 5.633 1 98.5 85 LEU A CA 1
ATOM 669 C C . LEU A 1 85 ? -3.221 10.391 5.434 1 98.5 85 LEU A C 1
ATOM 671 O O . LEU A 1 85 ? -2.166 9.766 5.59 1 98.5 85 LEU A O 1
ATOM 675 N N . SER A 1 86 ? -3.291 11.625 5.152 1 97.94 86 SER A N 1
ATOM 676 C CA . SER A 1 86 ? -2.17 12.555 5.266 1 97.94 86 SER A CA 1
ATOM 677 C C . SER A 1 86 ? -2.521 13.734 6.156 1 97.94 86 SER A C 1
ATOM 679 O O . SER A 1 86 ? -3.604 14.312 6.039 1 97.94 86 SER A O 1
ATOM 681 N N . ILE A 1 87 ? -1.674 14.086 7.047 1 98.25 87 ILE A N 1
ATOM 682 C CA . ILE A 1 87 ? -1.81 15.281 7.875 1 98.25 87 ILE A CA 1
ATOM 683 C C . ILE A 1 87 ? -0.476 16.016 7.938 1 98.25 87 ILE A C 1
ATOM 685 O O . ILE A 1 87 ? 0.549 15.438 8.297 1 98.25 87 ILE A O 1
ATOM 689 N N . TYR A 1 88 ? -0.506 17.234 7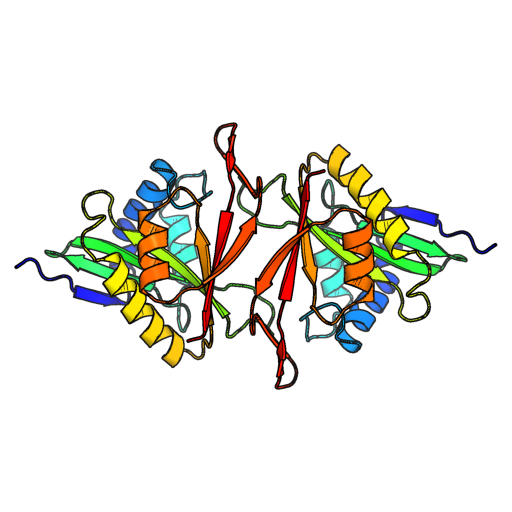.551 1 98.19 88 TYR A N 1
ATOM 690 C CA . TYR A 1 88 ? 0.669 18.094 7.566 1 98.19 88 TYR A CA 1
ATOM 691 C C . TYR A 1 88 ? 0.377 19.406 8.297 1 98.19 88 TYR A C 1
ATOM 693 O O . TYR A 1 88 ? -0.644 20.047 8.047 1 98.19 88 TYR A O 1
ATOM 701 N N . ILE A 1 89 ? 1.286 19.75 9.188 1 98.12 89 ILE A N 1
ATOM 702 C CA . ILE A 1 89 ? 1.187 21 9.938 1 98.12 89 ILE A CA 1
ATOM 703 C C . ILE A 1 89 ? 2.395 21.875 9.625 1 98.12 89 ILE A C 1
ATOM 705 O O . ILE A 1 89 ? 3.527 21.406 9.578 1 98.12 89 ILE A O 1
ATOM 709 N N . HIS A 1 90 ? 2.119 23.125 9.352 1 98.44 90 HIS A N 1
ATOM 710 C CA . HIS A 1 90 ? 3.219 24.062 9.188 1 98.44 90 HIS A CA 1
ATOM 711 C C . HIS A 1 90 ? 4.246 23.922 10.305 1 98.44 90 HIS A C 1
ATOM 713 O O . HIS A 1 90 ? 3.885 23.766 11.477 1 98.44 90 HIS A O 1
ATOM 719 N N . ARG A 1 91 ? 5.512 23.953 9.953 1 96.81 91 ARG A N 1
ATOM 720 C CA . ARG A 1 91 ? 6.586 23.625 10.883 1 96.81 91 ARG A CA 1
ATOM 721 C C . ARG A 1 91 ? 6.527 24.5 12.125 1 96.81 91 ARG A C 1
ATOM 723 O O . ARG A 1 91 ? 6.824 24.031 13.234 1 96.81 91 ARG A O 1
ATOM 730 N N . ASP A 1 92 ? 6.027 25.75 11.992 1 96.94 92 ASP A N 1
ATOM 731 C CA . ASP A 1 92 ? 6.012 26.688 13.102 1 96.94 92 ASP A CA 1
ATOM 732 C C . ASP A 1 92 ? 4.773 26.5 13.977 1 96.94 92 ASP A C 1
ATOM 734 O O . ASP A 1 92 ? 4.609 27.172 14.992 1 96.94 92 ASP A O 1
ATOM 738 N N . HIS A 1 93 ? 3.969 25.578 13.633 1 96.56 93 HIS A N 1
ATOM 739 C CA . HIS A 1 93 ? 2.697 25.438 14.336 1 96.56 93 HIS A CA 1
ATOM 740 C C . HIS A 1 93 ? 2.512 24.031 14.875 1 96.56 93 HIS A C 1
ATOM 742 O O . HIS A 1 93 ? 1.434 23.688 15.359 1 96.56 93 HIS A O 1
ATOM 748 N N . ARG A 1 94 ? 3.484 23.234 14.766 1 95.5 94 ARG A N 1
ATOM 749 C CA . ARG A 1 94 ? 3.398 21.844 15.234 1 95.5 94 ARG A CA 1
ATOM 750 C C . ARG A 1 94 ? 3.307 21.797 16.75 1 95.5 94 ARG A C 1
ATOM 752 O O . ARG A 1 94 ? 3.748 22.719 17.438 1 95.5 94 ARG A O 1
ATOM 759 N N . GLY A 1 95 ? 2.65 20.703 17.219 1 93.88 95 GLY A N 1
ATOM 760 C CA . GLY A 1 95 ? 2.578 20.469 18.641 1 93.88 95 GLY A CA 1
ATOM 761 C C . GLY A 1 95 ? 1.556 21.344 19.359 1 93.88 95 GLY A C 1
ATOM 762 O O . GLY A 1 95 ? 1.62 21.516 20.578 1 93.88 95 GLY A O 1
ATOM 763 N N . LYS A 1 96 ? 0.597 21.875 18.609 1 94.56 96 LYS A N 1
ATOM 764 C CA . LYS A 1 96 ? -0.354 22.828 19.188 1 94.56 96 LYS A CA 1
ATOM 765 C C . LYS A 1 96 ? -1.784 22.297 19.078 1 94.56 96 LYS A C 1
ATOM 767 O O . LYS A 1 96 ? -2.742 23.062 19.188 1 94.56 96 LYS A O 1
ATOM 772 N N . GLY A 1 97 ? -1.919 21.078 18.688 1 95.88 97 GLY A N 1
ATOM 773 C CA . GLY A 1 97 ? -3.234 20.453 18.688 1 95.88 97 GLY A CA 1
ATOM 774 C C . GLY A 1 97 ? -3.951 20.594 17.359 1 95.88 97 GLY A C 1
ATOM 775 O O . GLY A 1 97 ? -5.062 20.078 17.188 1 95.88 97 GLY A O 1
ATOM 776 N N . ILE A 1 98 ? -3.375 21.172 16.391 1 97.56 98 ILE A N 1
ATOM 777 C CA . ILE A 1 98 ? -3.992 21.406 15.086 1 97.56 98 ILE A CA 1
ATOM 778 C C . ILE A 1 98 ? -4.207 20.062 14.383 1 97.56 98 ILE A C 1
ATOM 780 O O . ILE A 1 98 ? -5.25 19.844 13.766 1 97.56 98 ILE A O 1
ATOM 784 N N . GLY A 1 99 ? -3.262 19.188 14.492 1 97.94 99 GLY A N 1
ATOM 785 C CA . GLY A 1 99 ? -3.387 17.875 13.883 1 97.94 99 GLY A CA 1
ATOM 786 C C . GLY A 1 99 ? -4.582 17.094 14.398 1 97.94 99 GLY A C 1
ATOM 787 O O . GLY A 1 99 ? -5.289 16.453 13.617 1 97.94 99 GLY A O 1
ATOM 788 N N . ASN A 1 100 ? -4.758 17.203 15.648 1 98.12 100 ASN A N 1
ATOM 789 C CA . ASN A 1 100 ? -5.887 16.516 16.25 1 98.12 100 ASN A CA 1
ATOM 790 C C . ASN A 1 100 ? -7.219 17.047 15.734 1 98.12 100 ASN A C 1
ATOM 792 O O . ASN A 1 100 ? -8.133 16.281 15.445 1 98.12 100 ASN A O 1
ATOM 796 N N . ARG A 1 101 ? -7.316 18.297 15.641 1 98.31 101 ARG A N 1
ATOM 797 C CA . ARG A 1 101 ? -8.539 18.906 15.133 1 98.31 101 ARG A CA 1
ATOM 798 C C . ARG A 1 101 ? -8.797 18.5 13.688 1 98.31 101 ARG A C 1
ATOM 800 O O . ARG A 1 101 ? -9.93 18.172 13.32 1 98.31 101 ARG A O 1
ATOM 807 N N . LEU A 1 102 ? -7.781 18.531 12.891 1 98.69 102 LEU A N 1
ATOM 808 C CA . LEU A 1 102 ? -7.895 18.094 11.5 1 98.69 102 LEU A CA 1
ATOM 809 C C . LEU A 1 102 ? -8.32 16.641 11.422 1 98.69 102 LEU A C 1
ATOM 811 O O . LEU A 1 102 ? -9.234 16.297 10.656 1 98.69 102 LEU A O 1
ATOM 815 N N . LEU A 1 103 ? -7.715 15.805 12.211 1 98.75 103 LEU A N 1
ATOM 816 C CA . LEU A 1 103 ? -7.977 14.367 12.18 1 98.75 103 LEU A CA 1
ATOM 817 C C . LEU A 1 103 ? -9.422 14.07 12.555 1 98.75 103 LEU A C 1
ATOM 819 O O . LEU A 1 103 ? -10.109 13.312 11.867 1 98.75 103 LEU A O 1
ATOM 823 N N . GLN A 1 104 ? -9.898 14.695 13.57 1 98.69 104 GLN A N 1
ATOM 824 C CA . GLN A 1 104 ? -11.273 14.469 14.023 1 98.69 104 GLN A CA 1
ATOM 825 C C . GLN A 1 104 ? -12.273 14.875 12.953 1 98.69 104 GLN A C 1
ATOM 827 O O . GLN A 1 104 ? -13.227 14.141 12.672 1 98.69 104 GLN A O 1
ATOM 832 N N . LYS A 1 105 ? -12.039 16.016 12.438 1 98.62 105 LYS A N 1
ATOM 833 C CA . LYS A 1 105 ? -12.945 16.469 11.391 1 98.62 105 LYS A CA 1
ATOM 834 C C . LYS A 1 105 ? -12.883 15.57 10.164 1 98.62 105 LYS A C 1
ATOM 836 O O . LYS A 1 105 ? -13.898 15.297 9.531 1 98.62 105 LYS A O 1
ATOM 841 N N . LEU A 1 106 ? -11.688 15.141 9.82 1 98.56 106 LEU A N 1
ATOM 842 C CA . LEU A 1 106 ? -11.508 14.266 8.672 1 98.56 106 LEU A CA 1
ATOM 843 C C . LEU A 1 106 ? -12.227 12.938 8.883 1 98.56 106 LEU A C 1
ATOM 845 O O . LEU A 1 106 ? -12.805 12.383 7.945 1 98.56 106 LEU A O 1
ATOM 849 N N . GLU A 1 107 ? -12.203 12.422 10.07 1 98.75 107 GLU A N 1
ATOM 850 C CA . GLU A 1 107 ? -12.922 11.188 10.391 1 98.75 107 GLU A CA 1
ATOM 851 C C . GLU A 1 107 ? -14.43 11.359 10.195 1 98.75 107 GLU A C 1
ATOM 853 O O . GLU A 1 107 ? -15.094 10.469 9.672 1 98.75 107 GLU A O 1
ATOM 858 N N . GLU A 1 108 ? -14.938 12.469 10.656 1 98.62 108 GLU A N 1
ATOM 859 C CA . GLU A 1 108 ? -16.359 12.766 10.453 1 98.62 108 GLU A CA 1
ATOM 860 C C . GLU A 1 108 ? -16.719 12.766 8.977 1 98.62 108 GLU A C 1
ATOM 862 O O . GLU A 1 108 ? -17.703 12.141 8.57 1 98.62 108 GLU A O 1
ATOM 867 N N . ILE A 1 109 ? -15.93 13.406 8.203 1 98.25 109 ILE A N 1
ATOM 868 C CA . ILE A 1 109 ? -16.156 13.516 6.77 1 98.25 109 ILE A CA 1
ATOM 869 C C . ILE A 1 109 ? -16.031 12.133 6.121 1 98.25 109 ILE A C 1
ATOM 871 O O . ILE A 1 109 ? -16.828 11.781 5.254 1 98.25 109 ILE A O 1
ATOM 875 N N . GLY A 1 110 ? -15.016 11.398 6.531 1 98.5 110 GLY A N 1
ATOM 876 C CA . GLY A 1 110 ? -14.828 10.055 6.008 1 98.5 110 GLY A CA 1
ATOM 877 C C . GLY A 1 110 ? -16.047 9.164 6.203 1 98.5 110 GLY A C 1
ATOM 878 O O . GLY A 1 110 ? -16.484 8.484 5.27 1 98.5 110 GLY A O 1
ATOM 879 N N . LYS A 1 111 ? -16.609 9.203 7.344 1 98.38 111 LYS A N 1
ATOM 880 C CA . LYS A 1 111 ? -17.797 8.422 7.633 1 98.38 111 LYS A CA 1
ATOM 881 C C . LYS A 1 111 ? -18.953 8.828 6.723 1 98.38 111 LYS A C 1
ATOM 883 O O . LYS A 1 111 ? -19.672 7.969 6.203 1 98.38 111 LYS A O 1
ATOM 888 N N . GLN A 1 112 ? -19.078 10.047 6.547 1 98.12 112 GLN A N 1
ATOM 889 C CA . GLN A 1 112 ? -20.141 10.562 5.695 1 98.12 112 GLN A CA 1
ATOM 890 C C . GLN A 1 112 ? -19.906 10.188 4.234 1 98.12 112 GLN A C 1
ATOM 892 O O . GLN A 1 112 ? -20.859 10.102 3.453 1 98.12 112 GLN A O 1
ATOM 897 N N . ASN A 1 113 ? -18.641 9.984 3.898 1 97.88 113 ASN A N 1
ATOM 898 C CA . ASN A 1 113 ? -18.266 9.688 2.52 1 97.88 113 ASN A CA 1
ATOM 899 C C . ASN A 1 113 ? -18.094 8.188 2.295 1 97.88 113 ASN A C 1
ATOM 901 O O . ASN A 1 113 ? -17.344 7.766 1.413 1 97.88 113 ASN A O 1
ATOM 905 N N . ASN A 1 114 ? -18.578 7.328 3.129 1 97.62 114 ASN A N 1
ATOM 906 C CA . ASN A 1 114 ? -18.703 5.883 2.973 1 97.62 114 ASN A CA 1
ATOM 907 C C . ASN A 1 114 ? -17.359 5.188 3.168 1 97.62 114 ASN A C 1
ATOM 909 O O . ASN A 1 114 ? -17.109 4.129 2.588 1 97.62 114 ASN A O 1
ATOM 913 N N . PHE A 1 115 ? -16.531 5.824 3.842 1 98.75 115 PHE A N 1
ATOM 914 C CA . PHE A 1 115 ? -15.359 5.109 4.344 1 98.75 115 PHE A CA 1
ATOM 915 C C . PHE A 1 115 ? -15.68 4.406 5.656 1 98.75 115 PHE A C 1
ATOM 917 O O . PHE A 1 115 ? -16.344 4.973 6.527 1 98.75 115 PHE A O 1
ATOM 924 N N . TYR A 1 116 ? -15.203 3.162 5.797 1 98.75 116 TYR A N 1
ATOM 925 C CA . TYR A 1 116 ? -15.43 2.461 7.055 1 98.75 116 TYR A CA 1
ATOM 926 C C . TYR A 1 116 ? -14.133 2.311 7.844 1 98.75 116 TYR A C 1
ATOM 928 O O . TYR A 1 116 ? -14.141 1.834 8.977 1 98.75 116 TYR A O 1
ATOM 936 N N . LYS A 1 117 ? -13.062 2.758 7.211 1 98.69 117 LYS A N 1
ATOM 937 C CA . LYS A 1 117 ? -11.75 2.562 7.816 1 98.69 117 LYS A CA 1
ATOM 938 C C . LYS A 1 117 ? -10.742 3.574 7.277 1 98.69 117 LYS A C 1
ATOM 940 O O . LYS A 1 117 ? -10.758 3.902 6.09 1 98.69 117 LYS A O 1
ATOM 945 N N . PHE A 1 118 ? -9.812 4.023 8.156 1 98.94 118 PHE A N 1
ATOM 946 C CA . PHE A 1 118 ? -8.641 4.773 7.738 1 98.94 118 PHE A CA 1
ATOM 947 C C . PHE A 1 118 ? -7.363 4.012 8.07 1 98.94 118 PHE A C 1
ATOM 949 O O . PHE A 1 118 ? -7.289 3.33 9.094 1 98.94 118 PHE A O 1
ATOM 956 N N . VAL A 1 119 ? -6.398 4.098 7.242 1 98.94 119 VAL A N 1
ATOM 957 C CA . VAL A 1 119 ? -5.039 3.621 7.477 1 98.94 119 VAL A CA 1
ATOM 958 C C . VAL A 1 119 ? -4.051 4.777 7.32 1 98.94 119 VAL A C 1
ATOM 960 O O . VAL A 1 119 ? -4.371 5.793 6.699 1 98.94 119 VAL A O 1
ATOM 963 N N . LEU A 1 120 ? -2.963 4.629 7.93 1 98.62 120 LEU A N 1
ATOM 964 C CA . LEU A 1 120 ? -1.842 5.539 7.719 1 98.62 120 LEU A CA 1
ATOM 965 C C . LEU A 1 120 ? -0.513 4.816 7.906 1 98.62 120 LEU A C 1
ATOM 967 O O . LEU A 1 120 ? -0.472 3.723 8.477 1 98.62 120 LEU A O 1
ATOM 971 N N . PHE A 1 121 ? 0.53 5.406 7.441 1 97.88 121 PHE A N 1
ATOM 972 C CA . PHE A 1 121 ? 1.906 4.93 7.523 1 97.88 121 PHE A CA 1
ATOM 973 C C . PHE A 1 121 ? 2.83 6.031 8.031 1 97.88 121 PHE A C 1
ATOM 975 O O . PHE A 1 121 ? 2.859 7.129 7.469 1 97.88 121 PHE A O 1
ATOM 982 N N . THR A 1 122 ? 3.488 5.781 9.086 1 96.81 122 THR A N 1
ATOM 983 C CA . THR A 1 122 ? 4.312 6.793 9.734 1 96.81 122 THR A CA 1
ATOM 984 C C . THR A 1 122 ? 5.656 6.211 10.156 1 96.81 122 THR A C 1
ATOM 986 O O . THR A 1 122 ? 5.855 4.996 10.094 1 96.81 122 THR A O 1
ATOM 989 N N . PHE A 1 123 ? 6.551 7.09 10.539 1 95.56 123 PHE A N 1
ATOM 990 C CA . PHE A 1 123 ? 7.859 6.652 11.016 1 95.56 123 PHE A CA 1
ATOM 991 C C . PHE A 1 123 ? 7.832 6.387 12.516 1 95.56 123 PHE A C 1
ATOM 993 O O . PHE A 1 123 ? 7.254 7.164 13.273 1 95.56 123 PHE A O 1
ATOM 1000 N N . PRO A 1 124 ? 8.555 5.355 12.93 1 89.81 124 PRO A N 1
ATOM 1001 C CA . PRO A 1 124 ? 8.586 5.059 14.359 1 89.81 124 PRO A CA 1
ATOM 1002 C C . PRO A 1 124 ? 9.172 6.199 15.188 1 89.81 124 PRO A C 1
ATOM 1004 O O . PRO A 1 124 ? 8.836 6.344 16.375 1 89.81 124 PRO A O 1
ATOM 1007 N N . PHE A 1 125 ? 9.93 7.043 14.531 1 89 125 PHE A N 1
ATOM 1008 C CA . PHE A 1 125 ? 10.586 8.109 15.273 1 89 125 PHE A CA 1
ATOM 1009 C C . PHE A 1 125 ? 9.742 9.375 15.266 1 89 125 PHE A C 1
ATOM 1011 O O . PHE A 1 125 ? 10.078 10.359 15.922 1 89 125 PHE A O 1
ATOM 1018 N N . ASN A 1 126 ? 8.695 9.391 14.438 1 91.06 126 ASN A N 1
ATOM 1019 C CA . ASN A 1 126 ? 7.77 10.523 14.461 1 91.06 126 ASN A CA 1
ATOM 1020 C C . ASN A 1 126 ? 6.844 10.461 15.672 1 91.06 126 ASN A C 1
ATOM 1022 O O . ASN A 1 126 ? 5.641 10.234 15.531 1 91.06 126 ASN A O 1
ATOM 1026 N N . THR A 1 127 ? 7.312 10.805 16.781 1 91 127 THR A N 1
ATOM 1027 C CA . THR A 1 127 ? 6.613 10.594 18.047 1 91 127 THR A CA 1
ATOM 1028 C C . THR A 1 127 ? 5.379 11.492 18.125 1 91 127 THR A C 1
ATOM 1030 O O . THR A 1 127 ? 4.355 11.094 18.688 1 91 127 THR A O 1
ATOM 1033 N N . LEU A 1 128 ? 5.5 12.633 17.625 1 90.5 128 LEU A N 1
ATOM 1034 C CA . LEU A 1 128 ? 4.359 13.539 17.641 1 90.5 128 LEU A CA 1
ATOM 1035 C C . LEU A 1 128 ? 3.199 12.969 16.828 1 90.5 128 LEU A C 1
ATOM 1037 O O . LEU A 1 128 ? 2.059 12.953 17.297 1 90.5 128 LEU A O 1
ATOM 1041 N N . GLY A 1 129 ? 3.477 12.547 15.617 1 93.19 129 GLY A N 1
ATOM 1042 C CA . GLY A 1 129 ? 2.447 11.914 14.805 1 93.19 129 GLY A CA 1
ATOM 1043 C C . GLY A 1 129 ? 1.857 10.672 15.445 1 93.19 129 GLY A C 1
ATOM 1044 O O . GLY A 1 129 ? 0.637 10.5 15.469 1 93.19 129 GLY A O 1
ATOM 1045 N N . GLN A 1 130 ? 2.697 9.898 16 1 94.88 130 GLN A N 1
ATOM 1046 C CA . GLN A 1 130 ? 2.238 8.656 16.625 1 94.88 130 GLN A CA 1
ATOM 1047 C C . GLN A 1 130 ? 1.33 8.938 17.812 1 94.88 130 GLN A C 1
ATOM 1049 O O . GLN A 1 130 ? 0.302 8.281 17.984 1 94.88 130 GLN A O 1
ATOM 1054 N N . SER A 1 131 ? 1.759 9.859 18.609 1 95.62 131 SER A N 1
ATOM 1055 C CA . SER A 1 131 ? 0.949 10.234 19.766 1 95.62 131 SER A CA 1
ATOM 1056 C C . SER A 1 131 ? -0.437 10.703 19.328 1 95.62 131 SER A C 1
ATOM 1058 O O . SER A 1 131 ? -1.438 10.367 19.969 1 95.62 131 SER A O 1
ATOM 1060 N N . LEU A 1 132 ? -0.508 11.508 18.312 1 97.12 132 LEU A N 1
ATOM 1061 C CA . LEU A 1 132 ? -1.77 11.977 17.75 1 97.12 132 LEU A CA 1
ATOM 1062 C C . LEU A 1 132 ? -2.684 10.797 17.422 1 97.12 132 LEU A C 1
ATOM 1064 O O . LEU A 1 132 ? -3.838 10.766 17.844 1 97.12 132 LEU A O 1
ATOM 1068 N N . TYR A 1 133 ? -2.162 9.82 16.688 1 98.12 133 TYR A N 1
ATOM 1069 C CA . TYR A 1 133 ? -2.979 8.719 16.188 1 98.12 133 TYR A CA 1
ATOM 1070 C C . TYR A 1 133 ? -3.355 7.77 17.328 1 98.12 133 TYR A C 1
ATOM 1072 O O . TYR A 1 133 ? -4.488 7.285 17.375 1 98.12 133 TYR A O 1
ATOM 1080 N N . HIS A 1 134 ? -2.391 7.539 18.219 1 97.81 134 HIS A N 1
ATOM 1081 C CA . HIS A 1 134 ? -2.709 6.707 19.375 1 97.81 134 HIS A CA 1
ATOM 1082 C C . HIS A 1 134 ? -3.834 7.32 20.203 1 97.81 134 HIS A C 1
ATOM 1084 O O . HIS A 1 134 ? -4.785 6.629 20.578 1 97.81 134 HIS A O 1
ATOM 1090 N N . LYS A 1 135 ? -3.727 8.562 20.453 1 97.56 135 LYS A N 1
ATOM 1091 C CA . LYS A 1 135 ? -4.738 9.258 21.25 1 97.56 135 LYS A CA 1
ATOM 1092 C C . LYS A 1 135 ? -6.094 9.227 20.547 1 97.56 135 LYS A C 1
ATOM 1094 O O . LYS A 1 135 ? -7.137 9.203 21.203 1 97.56 135 LYS A O 1
ATOM 1099 N N . ALA A 1 136 ? -6.051 9.219 19.266 1 98.25 136 ALA A N 1
ATOM 1100 C CA . ALA A 1 136 ? -7.281 9.234 18.469 1 98.25 136 ALA A CA 1
ATOM 1101 C C . ALA A 1 136 ? -7.84 7.82 18.312 1 98.25 136 ALA A C 1
ATOM 1103 O O . ALA A 1 136 ? -8.867 7.629 17.656 1 98.25 136 ALA A O 1
ATOM 1104 N N . GLY A 1 137 ? -7.156 6.781 18.781 1 98.56 137 GLY A N 1
ATOM 1105 C CA . GLY A 1 137 ? -7.703 5.434 18.797 1 98.56 137 GLY A CA 1
ATOM 1106 C C . GLY A 1 137 ? -7.203 4.57 17.656 1 98.56 137 GLY A C 1
ATOM 1107 O O . GLY A 1 137 ? -7.762 3.508 17.391 1 98.56 137 GLY A O 1
ATOM 1108 N N . TYR A 1 138 ? -6.172 5.016 17 1 98.81 138 TYR A N 1
ATOM 1109 C CA . TYR A 1 138 ? -5.57 4.18 15.969 1 98.81 138 TYR A CA 1
ATOM 1110 C C . TYR A 1 138 ? -4.711 3.082 16.594 1 98.81 138 TYR A C 1
ATOM 1112 O O . TYR A 1 138 ? -3.926 3.342 17.5 1 98.81 138 TYR A O 1
ATOM 1120 N N . ARG A 1 139 ? -4.844 1.937 16.109 1 98.44 139 ARG A N 1
ATOM 1121 C CA . ARG A 1 139 ? -4.012 0.835 16.578 1 98.44 139 ARG A CA 1
ATOM 1122 C C . ARG A 1 139 ? -2.82 0.614 15.648 1 98.44 139 ARG A C 1
ATOM 1124 O O . ARG A 1 139 ? -2.924 0.811 14.438 1 98.44 139 ARG A O 1
ATOM 1131 N N . GLU A 1 140 ? -1.805 0.114 16.188 1 98.19 140 GLU A N 1
ATOM 1132 C CA . GLU A 1 140 ? -0.653 -0.319 15.406 1 98.19 140 GLU A CA 1
ATOM 1133 C C . GLU A 1 140 ? -0.917 -1.664 14.734 1 98.19 140 GLU A C 1
ATOM 1135 O O . GLU A 1 140 ? -1.333 -2.621 15.391 1 98.19 140 GLU A O 1
ATOM 1140 N N . VAL A 1 141 ? -0.79 -1.701 13.484 1 98.75 141 VAL A N 1
ATOM 1141 C CA . VAL A 1 141 ? -0.899 -2.955 12.75 1 98.75 141 VAL A CA 1
ATOM 1142 C C . VAL A 1 141 ? 0.425 -3.711 12.82 1 98.75 141 VAL A C 1
ATOM 1144 O O . VAL A 1 141 ? 0.448 -4.914 13.086 1 98.75 141 VAL A O 1
ATOM 1147 N N . GLY A 1 142 ? 1.48 -2.963 12.523 1 98.56 142 GLY A N 1
ATOM 1148 C CA . GLY A 1 142 ? 2.836 -3.49 12.539 1 98.56 142 GLY A CA 1
ATOM 1149 C C . GLY A 1 142 ? 3.857 -2.531 11.961 1 98.56 142 GLY A C 1
ATOM 1150 O O . GLY A 1 142 ? 3.498 -1.465 11.453 1 98.56 142 GLY A O 1
ATOM 1151 N N . VAL A 1 143 ? 5.137 -2.943 12.102 1 98.62 143 VAL A N 1
ATOM 1152 C CA . VAL A 1 143 ? 6.234 -2.119 11.609 1 98.62 143 VAL A CA 1
ATOM 1153 C C . VAL A 1 143 ? 6.969 -2.852 10.484 1 98.62 143 VAL A C 1
ATOM 1155 O O . VAL A 1 143 ? 7.477 -3.957 10.688 1 98.62 143 VAL A O 1
ATOM 1158 N N . PHE A 1 144 ? 6.98 -2.24 9.328 1 98.81 144 PHE A N 1
ATOM 1159 C CA . PHE A 1 144 ? 7.82 -2.715 8.242 1 98.81 144 PHE A CA 1
ATOM 1160 C C . PHE A 1 144 ? 9.281 -2.338 8.477 1 98.81 144 PHE A C 1
ATOM 1162 O O . PHE A 1 144 ? 9.594 -1.165 8.688 1 98.81 144 PHE A O 1
ATOM 1169 N N . GLN A 1 145 ? 10.109 -3.295 8.383 1 98.62 145 GLN A N 1
ATOM 1170 C CA . GLN A 1 145 ? 11.531 -3.055 8.578 1 98.62 145 GLN A CA 1
ATOM 1171 C C . GLN A 1 145 ? 12.211 -2.639 7.273 1 98.62 145 GLN A C 1
ATOM 1173 O O . GLN A 1 145 ? 11.922 -3.199 6.211 1 98.62 145 GLN A O 1
ATOM 1178 N N . ASN A 1 146 ? 13.117 -1.611 7.336 1 98.56 146 ASN A N 1
ATOM 1179 C CA . ASN A 1 146 ? 13.836 -1.154 6.156 1 98.56 146 ASN A CA 1
ATOM 1180 C C . ASN A 1 146 ? 12.898 -0.935 4.973 1 98.56 146 ASN A C 1
ATOM 1182 O O . ASN A 1 146 ? 13.164 -1.4 3.865 1 98.56 146 ASN A O 1
ATOM 1186 N N . GLN A 1 147 ? 11.828 -0.208 5.277 1 98.69 147 GLN A N 1
ATOM 1187 C CA . GLN A 1 147 ? 10.781 -0.101 4.266 1 98.69 147 GLN A CA 1
ATOM 1188 C C . GLN A 1 147 ? 11.141 0.938 3.207 1 98.69 147 GLN A C 1
ATOM 1190 O O . GLN A 1 147 ? 10.648 0.878 2.078 1 98.69 147 GLN A O 1
ATOM 1195 N N . GLY A 1 148 ? 11.922 1.819 3.512 1 97.81 148 GLY A N 1
ATOM 1196 C CA . GLY A 1 148 ? 12.414 2.824 2.586 1 97.81 148 GLY A CA 1
ATOM 1197 C C . GLY A 1 148 ? 13.898 3.105 2.752 1 97.81 148 GLY A C 1
ATOM 1198 O O . GLY A 1 148 ? 14.508 2.713 3.75 1 97.81 148 GLY A O 1
ATOM 1199 N N . TYR A 1 149 ? 14.5 3.639 1.762 1 96.69 149 TYR A N 1
ATOM 1200 C CA . TYR A 1 149 ? 15.883 4.105 1.77 1 96.69 149 TYR A CA 1
ATOM 1201 C C . TYR A 1 149 ? 15.953 5.602 1.481 1 96.69 149 TYR A C 1
ATOM 1203 O O . TYR A 1 149 ? 15.562 6.051 0.403 1 96.69 149 TYR A O 1
ATOM 1211 N N . LEU A 1 150 ? 16.344 6.352 2.479 1 92.62 150 LEU A N 1
ATOM 1212 C CA . LEU A 1 150 ? 16.391 7.805 2.398 1 92.62 150 LEU A CA 1
ATOM 1213 C C . LEU A 1 150 ? 17.719 8.344 2.902 1 92.62 150 LEU A C 1
ATOM 1215 O O . LEU A 1 150 ? 18.078 8.133 4.062 1 92.62 150 LEU A O 1
ATOM 1219 N N . GLU A 1 151 ? 18.438 9.016 1.991 1 90.69 151 GLU A N 1
ATOM 1220 C CA . GLU A 1 151 ? 19.703 9.664 2.32 1 90.69 151 GLU A CA 1
ATOM 1221 C C . GLU A 1 151 ? 20.688 8.664 2.91 1 90.69 151 GLU A C 1
ATOM 1223 O O . GLU A 1 151 ? 21.297 8.922 3.955 1 90.69 151 GLU A O 1
ATOM 1228 N N . GLY A 1 152 ? 20.75 7.516 2.357 1 93.25 152 GLY A N 1
ATOM 1229 C CA . GLY A 1 152 ? 21.75 6.531 2.711 1 93.25 152 GLY A CA 1
ATOM 1230 C C . GLY A 1 152 ? 21.359 5.684 3.908 1 93.25 152 GLY A C 1
ATOM 1231 O O . GLY A 1 152 ? 22.172 4.906 4.414 1 93.25 152 GLY A O 1
ATOM 1232 N N . LYS A 1 153 ? 20.172 5.879 4.359 1 95.62 153 LYS A N 1
ATOM 1233 C CA . LYS A 1 153 ? 19.734 5.133 5.539 1 95.62 153 LYS A CA 1
ATOM 1234 C C . LYS A 1 153 ? 18.406 4.434 5.297 1 95.62 153 LYS A C 1
ATOM 1236 O O . LYS A 1 153 ? 17.516 4.988 4.656 1 95.62 153 LYS A O 1
ATOM 1241 N N . PHE A 1 154 ? 18.344 3.229 5.828 1 97.88 154 PHE A N 1
ATOM 1242 C CA . PHE A 1 154 ? 17.062 2.52 5.824 1 97.88 154 PHE A CA 1
ATOM 1243 C C . PHE A 1 154 ? 16.109 3.117 6.848 1 97.88 154 PHE A C 1
ATOM 1245 O O . PHE A 1 154 ? 16.531 3.545 7.926 1 97.88 154 PHE A O 1
ATOM 1252 N N . VAL A 1 155 ? 14.867 3.125 6.48 1 97 155 VAL A N 1
ATOM 1253 C CA . VAL A 1 155 ? 13.836 3.662 7.363 1 97 155 VAL A CA 1
ATOM 1254 C C . VAL A 1 155 ? 12.727 2.629 7.547 1 97 155 VAL A C 1
ATOM 1256 O O . VAL A 1 155 ? 12.234 2.055 6.574 1 97 155 VAL A O 1
ATOM 1259 N N . ASP A 1 156 ? 12.383 2.402 8.844 1 98.06 156 ASP A N 1
ATOM 1260 C CA . ASP A 1 156 ? 11.211 1.587 9.156 1 98.06 156 ASP A CA 1
ATOM 1261 C C . ASP A 1 156 ? 9.922 2.393 8.992 1 98.06 156 ASP A C 1
ATOM 1263 O O . ASP A 1 156 ? 9.93 3.619 9.117 1 98.06 156 ASP A O 1
ATOM 1267 N N . VAL A 1 157 ? 8.812 1.736 8.703 1 98.25 157 VAL A N 1
ATOM 1268 C CA . VAL A 1 157 ? 7.508 2.383 8.562 1 98.25 157 VAL A CA 1
ATOM 1269 C C . VAL A 1 157 ? 6.469 1.633 9.391 1 98.25 157 VAL A C 1
ATOM 1271 O O . VAL A 1 157 ? 6.32 0.416 9.258 1 98.25 157 VAL A O 1
ATOM 1274 N N . MET A 1 158 ? 5.797 2.324 10.227 1 98.19 158 MET A N 1
ATOM 1275 C CA . MET A 1 158 ? 4.715 1.753 11.031 1 98.19 158 MET A CA 1
ATOM 1276 C C . MET A 1 158 ? 3.369 1.952 10.344 1 98.19 158 MET A C 1
ATOM 1278 O O . MET A 1 158 ? 3.043 3.061 9.914 1 98.19 158 MET A O 1
ATOM 1282 N N . ALA A 1 159 ? 2.604 0.894 10.195 1 98.62 159 ALA A N 1
ATOM 1283 C CA . ALA A 1 159 ? 1.217 0.967 9.742 1 98.62 159 ALA A CA 1
ATOM 1284 C C . ALA A 1 159 ? 0.257 1.066 10.922 1 98.62 159 ALA A C 1
ATOM 1286 O O . ALA A 1 159 ? 0.39 0.329 11.906 1 98.62 159 ALA A O 1
ATOM 1287 N N . MET A 1 160 ? -0.683 1.96 10.828 1 98.75 160 MET A N 1
ATOM 1288 C CA . MET A 1 160 ? -1.757 2.104 11.805 1 98.75 160 MET A CA 1
ATOM 1289 C C . MET A 1 160 ? -3.117 2.152 11.117 1 98.75 160 MET A C 1
ATOM 1291 O O . MET A 1 160 ? -3.203 2.459 9.93 1 98.75 160 MET A O 1
ATOM 1295 N N . GLU A 1 161 ? -4.117 1.846 11.922 1 98.94 161 GLU A N 1
ATOM 1296 C CA . GLU A 1 161 ? -5.457 1.836 11.336 1 98.94 161 GLU A CA 1
ATOM 1297 C C . GLU A 1 161 ? -6.516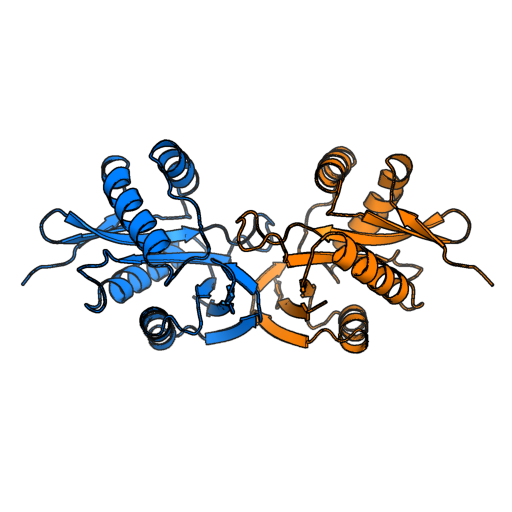 2.166 12.383 1 98.94 161 GLU A C 1
ATOM 1299 O O . GLU A 1 161 ? -6.266 2.061 13.586 1 98.94 161 GLU A O 1
ATOM 1304 N N . LYS A 1 162 ? -7.652 2.537 11.914 1 98.88 162 LYS A N 1
ATOM 1305 C CA . LYS A 1 162 ? -8.828 2.736 12.758 1 98.88 162 LYS A CA 1
ATOM 1306 C C . LYS A 1 162 ? -10.117 2.439 11.984 1 98.88 162 LYS A C 1
ATOM 1308 O O . LYS A 1 162 ? -10.305 2.939 10.875 1 98.88 162 LYS A O 1
ATOM 1313 N N . LEU A 1 163 ? -10.883 1.568 12.516 1 98.69 163 LEU A N 1
ATOM 1314 C CA . LEU A 1 163 ? -12.242 1.424 12.008 1 98.69 163 LEU A CA 1
ATOM 1315 C C . LEU A 1 163 ? -13.102 2.623 12.406 1 98.69 163 LEU A C 1
ATOM 1317 O O . LEU A 1 163 ? -13.055 3.074 13.555 1 98.69 163 LEU A O 1
ATOM 1321 N N . LEU A 1 164 ? -13.797 3.174 11.5 1 97.81 164 LEU A N 1
ATOM 1322 C CA . LEU A 1 164 ? -14.555 4.395 11.75 1 97.81 164 LEU A CA 1
ATOM 1323 C C . LEU A 1 164 ? -15.945 4.066 12.297 1 97.81 164 LEU A C 1
ATOM 1325 O O . LEU A 1 164 ? -16.484 2.996 12.023 1 97.81 164 LEU A O 1
ATOM 1329 N N . MET B 1 1 ? 9.109 -38.406 -14.094 1 53.31 1 MET B N 1
ATOM 1330 C CA . MET B 1 1 ? 8.875 -37.469 -12.984 1 53.31 1 MET B CA 1
ATOM 1331 C C . MET B 1 1 ? 8.664 -36.062 -13.5 1 53.31 1 MET B C 1
ATOM 1333 O O . MET B 1 1 ? 9.445 -35.562 -14.32 1 53.31 1 MET B O 1
ATOM 1337 N N . ASN B 1 2 ? 7.41 -35.531 -13.531 1 73.5 2 ASN B N 1
ATOM 1338 C CA . ASN B 1 2 ? 7.008 -34.406 -14.336 1 73.5 2 ASN B CA 1
ATOM 1339 C C . ASN B 1 2 ? 7.668 -33.094 -13.844 1 73.5 2 ASN B C 1
ATOM 1341 O O . ASN B 1 2 ? 7.305 -32.594 -12.789 1 73.5 2 ASN B O 1
ATOM 1345 N N . MET B 1 3 ? 8.766 -32.875 -14.508 1 90.31 3 MET B N 1
ATOM 1346 C CA . MET B 1 3 ? 9.711 -31.844 -14.086 1 90.31 3 MET B CA 1
ATOM 1347 C C . MET B 1 3 ? 9.141 -30.453 -14.32 1 90.31 3 MET B C 1
ATOM 1349 O O . MET B 1 3 ? 8.57 -30.188 -15.383 1 90.31 3 MET B O 1
ATOM 1353 N N . VAL B 1 4 ? 9.141 -29.641 -13.312 1 96 4 VAL B N 1
ATOM 1354 C CA . VAL B 1 4 ? 8.727 -28.25 -13.43 1 96 4 VAL B CA 1
ATOM 1355 C C . VAL B 1 4 ? 9.906 -27.406 -13.898 1 96 4 VAL B C 1
ATOM 1357 O O . VAL B 1 4 ? 11.008 -27.5 -13.344 1 96 4 VAL B O 1
ATOM 1360 N N . ILE B 1 5 ? 9.766 -26.688 -14.969 1 97.81 5 ILE B N 1
ATOM 1361 C CA . ILE B 1 5 ? 10.773 -25.781 -15.492 1 97.81 5 ILE B CA 1
ATOM 1362 C C . ILE B 1 5 ? 10.375 -24.328 -15.203 1 97.81 5 ILE B C 1
ATOM 1364 O O . ILE B 1 5 ? 9.242 -23.922 -15.484 1 97.81 5 ILE B O 1
ATOM 1368 N N . LEU B 1 6 ? 11.305 -23.578 -14.633 1 98.44 6 LEU B N 1
ATOM 1369 C CA . LEU B 1 6 ? 11.086 -22.156 -14.398 1 98.44 6 LEU B CA 1
ATOM 1370 C C . LEU B 1 6 ? 11.766 -21.328 -15.469 1 98.44 6 LEU B C 1
ATOM 1372 O O . LEU B 1 6 ? 12.93 -21.562 -15.805 1 98.44 6 LEU B O 1
ATOM 1376 N N . ARG B 1 7 ? 11.102 -20.359 -15.961 1 97.88 7 ARG B N 1
ATOM 1377 C CA . ARG B 1 7 ? 11.703 -19.469 -16.938 1 97.88 7 ARG B CA 1
ATOM 1378 C C . ARG B 1 7 ? 11 -18.109 -16.953 1 97.88 7 ARG B C 1
ATOM 1380 O O . ARG B 1 7 ? 9.891 -17.984 -16.438 1 97.88 7 ARG B O 1
ATOM 1387 N N . GLN B 1 8 ? 11.625 -17.094 -17.578 1 98.19 8 GLN B N 1
ATOM 1388 C CA . GLN B 1 8 ? 11.008 -15.781 -17.75 1 98.19 8 GLN B CA 1
ATOM 1389 C C . GLN B 1 8 ? 9.805 -15.859 -18.672 1 98.19 8 GLN B C 1
ATOM 1391 O O . GLN B 1 8 ? 9.852 -16.516 -19.703 1 98.19 8 GLN B O 1
ATOM 1396 N N . ALA B 1 9 ? 8.805 -15.156 -18.344 1 98.56 9 ALA B N 1
ATOM 1397 C CA . ALA B 1 9 ? 7.605 -15.125 -19.172 1 98.56 9 ALA B CA 1
ATOM 1398 C C . ALA B 1 9 ? 7.855 -14.367 -20.469 1 98.56 9 ALA B C 1
ATOM 1400 O O . ALA B 1 9 ? 8.695 -13.461 -20.516 1 98.56 9 ALA B O 1
ATOM 1401 N N . THR B 1 10 ? 7.18 -14.758 -21.516 1 97.81 10 THR B N 1
ATOM 1402 C CA . THR B 1 10 ? 7.105 -14.031 -22.781 1 97.81 10 THR B CA 1
ATOM 1403 C C . THR B 1 10 ? 5.652 -13.758 -23.172 1 97.81 10 THR B C 1
ATOM 1405 O O . THR B 1 10 ? 4.73 -14.203 -22.484 1 97.81 10 THR B O 1
ATOM 1408 N N . GLU B 1 11 ? 5.453 -13.039 -24.25 1 97.62 11 GLU B N 1
ATOM 1409 C CA . GLU B 1 11 ? 4.113 -12.664 -24.688 1 97.62 11 GLU B CA 1
ATOM 1410 C C . GLU B 1 11 ? 3.26 -13.898 -24.969 1 97.62 11 GLU B C 1
ATOM 1412 O O . GLU B 1 11 ? 2.043 -13.875 -24.766 1 97.62 11 GLU B O 1
ATOM 1417 N N . VAL B 1 12 ? 3.826 -14.984 -25.391 1 97.69 12 VAL B N 1
ATOM 1418 C CA . VAL B 1 12 ? 3.086 -16.188 -25.766 1 97.69 12 VAL B CA 1
ATOM 1419 C C . VAL B 1 12 ? 2.447 -16.812 -24.531 1 97.69 12 VAL B C 1
ATOM 1421 O O . VAL B 1 12 ? 1.512 -17.609 -24.641 1 97.69 12 VAL B O 1
ATOM 1424 N N . ASP B 1 13 ? 2.922 -16.438 -23.328 1 98.5 13 ASP B N 1
ATOM 1425 C CA . ASP B 1 13 ? 2.461 -17.031 -22.078 1 98.5 13 ASP B CA 1
ATOM 1426 C C . ASP B 1 13 ? 1.266 -16.266 -21.5 1 98.5 13 ASP B C 1
ATOM 1428 O O . ASP B 1 13 ? 0.631 -16.719 -20.547 1 98.5 13 ASP B O 1
ATOM 1432 N N . LEU B 1 14 ? 0.918 -15.148 -22.078 1 98.62 14 LEU B N 1
ATOM 1433 C CA . LEU B 1 14 ? -0.019 -14.219 -21.453 1 98.62 14 LEU B CA 1
ATOM 1434 C C . LEU B 1 14 ? -1.404 -14.844 -21.328 1 98.62 14 LEU B C 1
ATOM 1436 O O . LEU B 1 14 ? -2.123 -14.578 -20.359 1 98.62 14 LEU B O 1
ATOM 1440 N N . GLY B 1 15 ? -1.795 -15.617 -22.297 1 98.75 15 GLY B N 1
ATOM 1441 C CA . GLY B 1 15 ? -3.066 -16.312 -22.188 1 98.75 15 GLY B CA 1
ATOM 1442 C C . GLY B 1 15 ? -3.145 -17.219 -20.953 1 98.75 15 GLY B C 1
ATOM 1443 O O . GLY B 1 15 ? -4.156 -17.234 -20.25 1 98.75 15 GLY B O 1
ATOM 1444 N N . SER B 1 16 ? -2.113 -18 -20.734 1 98.81 16 SER B N 1
ATOM 1445 C CA . SER B 1 16 ? -2.07 -18.906 -19.578 1 98.81 16 SER B CA 1
ATOM 1446 C C . SER B 1 16 ? -2.01 -18.125 -18.266 1 98.81 16 SER B C 1
ATOM 1448 O O . SER B 1 16 ? -2.666 -18.484 -17.297 1 98.81 16 SER B O 1
ATOM 1450 N N . ILE B 1 17 ? -1.214 -17.062 -18.266 1 98.75 17 ILE B N 1
ATOM 1451 C CA . ILE B 1 17 ? -1.113 -16.219 -17.078 1 98.75 17 ILE B CA 1
ATOM 1452 C C . ILE B 1 17 ? -2.486 -15.641 -16.75 1 98.75 17 ILE B C 1
ATOM 1454 O O . ILE B 1 17 ? -2.906 -15.664 -15.586 1 98.75 17 ILE B O 1
ATOM 1458 N N . LEU B 1 18 ? -3.178 -15.172 -17.781 1 98.81 18 LEU B N 1
ATOM 1459 C CA . LEU B 1 18 ? -4.52 -14.625 -17.609 1 98.81 18 LEU B CA 1
ATOM 1460 C C . LEU B 1 18 ? -5.461 -15.672 -17.016 1 98.81 18 LEU B C 1
ATOM 1462 O O . LEU B 1 18 ? -6.191 -15.383 -16.062 1 98.81 18 LEU B O 1
ATOM 1466 N N . THR B 1 19 ? -5.438 -16.828 -17.562 1 98.81 19 THR B N 1
ATOM 1467 C CA . THR B 1 19 ? -6.301 -17.906 -17.094 1 98.81 19 THR B CA 1
ATOM 1468 C C . THR B 1 19 ? -6.07 -18.203 -15.617 1 98.81 19 THR B C 1
ATOM 1470 O O . THR B 1 19 ? -7.023 -18.297 -14.844 1 98.81 19 THR B O 1
ATOM 1473 N N . ILE B 1 20 ? -4.887 -18.312 -15.258 1 98.69 20 ILE B N 1
ATOM 1474 C CA . ILE B 1 20 ? -4.547 -18.656 -13.883 1 98.69 20 ILE B CA 1
ATOM 1475 C C . ILE B 1 20 ? -4.914 -17.5 -12.953 1 98.69 20 ILE B C 1
ATOM 1477 O O . ILE B 1 20 ? -5.41 -17.719 -11.844 1 98.69 20 ILE B O 1
ATOM 1481 N N . TYR B 1 21 ? -4.625 -16.266 -13.406 1 98.5 21 TYR B N 1
ATOM 1482 C CA . TYR B 1 21 ? -5.016 -15.109 -12.609 1 98.5 21 TYR B CA 1
ATOM 1483 C C . TYR B 1 21 ? -6.516 -15.109 -12.344 1 98.5 21 TYR B C 1
ATOM 1485 O O . TYR B 1 21 ? -6.949 -14.93 -11.203 1 98.5 21 TYR B O 1
ATOM 1493 N N . ASN B 1 22 ? -7.25 -15.344 -13.367 1 98.62 22 ASN B N 1
ATOM 1494 C CA . ASN B 1 22 ? -8.703 -15.344 -13.234 1 98.62 22 ASN B CA 1
ATOM 1495 C C . ASN B 1 22 ? -9.188 -16.5 -12.367 1 98.62 22 ASN B C 1
ATOM 1497 O O . ASN B 1 22 ? -10.188 -16.359 -11.648 1 98.62 22 ASN B O 1
ATOM 1501 N N . GLN B 1 23 ? -8.516 -17.609 -12.367 1 98.31 23 GLN B N 1
ATOM 1502 C CA . GLN B 1 23 ? -8.812 -18.656 -11.414 1 98.31 23 GLN B CA 1
ATOM 1503 C C . GLN B 1 23 ? -8.664 -18.156 -9.977 1 98.31 23 GLN B C 1
ATOM 1505 O O . GLN B 1 23 ? -9.5 -18.453 -9.117 1 98.31 23 GLN B O 1
ATOM 1510 N N . GLY B 1 24 ? -7.578 -17.422 -9.711 1 96.69 24 GLY B N 1
ATOM 1511 C CA . GLY B 1 24 ? -7.371 -16.828 -8.391 1 96.69 24 GLY B CA 1
ATOM 1512 C C . GLY B 1 24 ? -8.492 -15.891 -7.977 1 96.69 24 GLY B C 1
ATOM 1513 O O . GLY B 1 24 ? -8.93 -15.914 -6.824 1 96.69 24 GLY B O 1
ATOM 1514 N N . ILE B 1 25 ? -8.938 -15.062 -8.93 1 96.81 25 ILE B N 1
ATOM 1515 C CA . ILE B 1 25 ? -10.023 -14.133 -8.656 1 96.81 25 ILE B CA 1
ATOM 1516 C C . ILE B 1 25 ? -11.305 -14.906 -8.344 1 96.81 25 ILE B C 1
ATOM 1518 O O . ILE B 1 25 ? -11.984 -14.625 -7.355 1 96.81 25 ILE B O 1
ATOM 1522 N N . GLU B 1 26 ? -11.562 -15.93 -9.117 1 96.75 26 GLU B N 1
ATOM 1523 C CA . GLU B 1 26 ? -12.766 -16.75 -8.969 1 96.75 26 GLU B CA 1
ATOM 1524 C C . GLU B 1 26 ? -12.773 -17.484 -7.637 1 96.75 26 GLU B C 1
ATOM 1526 O O . GLU B 1 26 ? -13.812 -17.578 -6.977 1 96.75 26 GLU B O 1
ATOM 1531 N N . ASP B 1 27 ? -11.633 -17.969 -7.289 1 94.75 27 ASP B N 1
ATOM 1532 C CA . ASP B 1 27 ? -11.555 -18.844 -6.121 1 94.75 27 ASP B CA 1
ATOM 1533 C C . ASP B 1 27 ? -11.539 -18.031 -4.828 1 94.75 27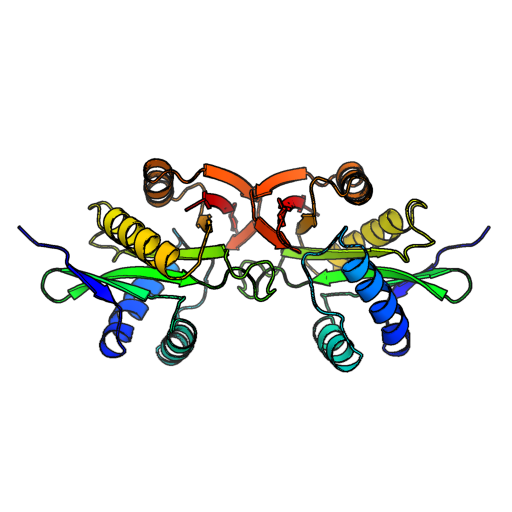 ASP B C 1
ATOM 1535 O O . ASP B 1 27 ? -11.805 -18.562 -3.75 1 94.75 27 ASP B O 1
ATOM 1539 N N . ARG B 1 28 ? -11.172 -16.75 -4.902 1 91.31 28 ARG B N 1
ATOM 1540 C CA . ARG B 1 28 ? -11.242 -15.797 -3.805 1 91.31 28 ARG B CA 1
ATOM 1541 C C . ARG B 1 28 ? -10.328 -16.203 -2.656 1 91.31 28 ARG B C 1
ATOM 1543 O O . ARG B 1 28 ? -10.688 -16.062 -1.486 1 91.31 28 ARG B O 1
ATOM 1550 N N . ILE B 1 29 ? -9.188 -16.688 -3.014 1 86.56 29 ILE B N 1
ATOM 1551 C CA . ILE B 1 29 ? -8.352 -17.188 -1.93 1 86.56 29 ILE B CA 1
ATOM 1552 C C . ILE B 1 29 ? -7.09 -16.328 -1.812 1 86.56 29 ILE B C 1
ATOM 1554 O O . ILE B 1 29 ? -6.43 -16.312 -0.77 1 86.56 29 ILE B O 1
ATOM 1558 N N . ALA B 1 30 ? -6.812 -15.562 -2.854 1 88.19 30 ALA B N 1
ATOM 1559 C CA . ALA B 1 30 ? -5.477 -14.977 -2.811 1 88.19 30 ALA B CA 1
ATOM 1560 C C . ALA B 1 30 ? -5.52 -13.492 -3.176 1 88.19 30 ALA B C 1
ATOM 1562 O O . ALA B 1 30 ? -4.508 -12.797 -3.066 1 88.19 30 ALA B O 1
ATOM 1563 N N . THR B 1 31 ? -6.66 -13.008 -3.615 1 95.06 31 THR B N 1
ATOM 1564 C CA . THR B 1 31 ? -6.707 -11.633 -4.105 1 95.06 31 THR B CA 1
ATOM 1565 C C . THR B 1 31 ? -8.07 -11 -3.818 1 95.06 31 THR B C 1
ATOM 1567 O O . THR B 1 31 ? -9.086 -11.695 -3.797 1 95.06 31 THR B O 1
ATOM 1570 N N . LEU B 1 32 ? -8.047 -9.695 -3.648 1 96.75 32 LEU B N 1
ATOM 1571 C CA . LEU B 1 32 ? -9.273 -8.922 -3.461 1 96.75 32 LEU B CA 1
ATOM 1572 C C . LEU B 1 32 ? -9.75 -8.336 -4.781 1 96.75 32 LEU B C 1
ATOM 1574 O O . LEU B 1 32 ? -10.672 -7.516 -4.805 1 96.75 32 LEU B O 1
ATOM 1578 N N . GLU B 1 33 ? -9.031 -8.695 -5.852 1 96.44 33 GLU B N 1
ATOM 1579 C CA . GLU B 1 33 ? -9.57 -8.383 -7.168 1 96.44 33 GLU B CA 1
ATOM 1580 C C . GLU B 1 33 ? -10.953 -9.008 -7.363 1 96.44 33 GLU B C 1
ATOM 1582 O O . GLU B 1 33 ? -11.18 -10.156 -6.969 1 96.44 33 GLU B O 1
ATOM 1587 N N . THR B 1 34 ? -11.859 -8.227 -7.906 1 95.12 34 THR B N 1
ATOM 1588 C CA . THR B 1 34 ? -13.219 -8.734 -8.047 1 95.12 34 THR B CA 1
ATOM 1589 C C . THR B 1 34 ? -13.555 -8.961 -9.523 1 95.12 34 THR B C 1
ATOM 1591 O O . THR B 1 34 ? -14.281 -9.898 -9.859 1 95.12 34 THR B O 1
ATOM 1594 N N . ASP B 1 35 ? -12.984 -8.133 -10.398 1 95.56 35 ASP B N 1
ATOM 1595 C CA . ASP B 1 35 ? -13.344 -8.203 -11.812 1 95.56 35 ASP B CA 1
ATOM 1596 C C . ASP B 1 35 ? -12.43 -9.172 -12.562 1 95.56 35 ASP B C 1
ATOM 1598 O O . ASP B 1 35 ? -11.203 -9.109 -12.43 1 95.56 35 ASP B O 1
ATOM 1602 N N . ILE B 1 36 ? -13.086 -9.969 -13.359 1 97.5 36 ILE B N 1
ATOM 1603 C CA . ILE B 1 36 ? -12.312 -10.812 -14.258 1 97.5 36 ILE B CA 1
ATOM 1604 C C . ILE B 1 36 ? -11.523 -9.945 -15.234 1 97.5 36 ILE B C 1
ATOM 1606 O O . ILE B 1 36 ? -12 -8.891 -15.664 1 97.5 36 ILE B O 1
ATOM 1610 N N . LYS B 1 37 ? -10.344 -10.477 -15.578 1 98.44 37 LYS B N 1
ATOM 1611 C CA . LYS B 1 37 ? -9.484 -9.703 -16.469 1 98.44 37 LYS B CA 1
ATOM 1612 C C . LYS B 1 37 ? -9.523 -10.258 -17.891 1 98.44 37 LYS B C 1
ATOM 1614 O O . LYS B 1 37 ? -9.961 -11.391 -18.109 1 98.44 37 LYS B O 1
ATOM 1619 N N . ASP B 1 38 ? -9.141 -9.391 -18.766 1 98.75 38 ASP B N 1
ATOM 1620 C CA . ASP B 1 38 ? -9.125 -9.805 -20.172 1 98.75 38 ASP B CA 1
ATOM 1621 C C . ASP B 1 38 ? -7.734 -9.617 -20.781 1 98.75 38 ASP B C 1
ATOM 1623 O O . ASP B 1 38 ? -6.785 -9.273 -20.078 1 98.75 38 ASP B O 1
ATOM 1627 N N . GLU B 1 39 ? -7.602 -9.891 -22.031 1 98.44 39 GLU B N 1
ATOM 1628 C CA . GLU B 1 39 ? -6.309 -9.875 -22.719 1 98.44 39 GLU B CA 1
ATOM 1629 C C . GLU B 1 39 ? -5.719 -8.461 -22.734 1 98.44 39 GLU B C 1
ATOM 1631 O O . GLU B 1 39 ? -4.5 -8.289 -22.656 1 98.44 39 GLU B O 1
ATOM 1636 N N . ALA B 1 40 ? -6.516 -7.492 -22.906 1 98.44 40 ALA B N 1
ATOM 1637 C CA . ALA B 1 40 ? -6.043 -6.109 -22.938 1 98.44 40 ALA B CA 1
ATOM 1638 C C . ALA B 1 40 ? -5.406 -5.727 -21.594 1 98.44 40 ALA B C 1
ATOM 1640 O O . ALA B 1 40 ? -4.328 -5.129 -21.562 1 98.44 40 ALA B O 1
ATOM 1641 N N . TYR B 1 41 ? -6.102 -6.129 -20.578 1 98.31 41 TYR B N 1
ATOM 1642 C CA . TYR B 1 41 ? -5.555 -5.895 -19.25 1 98.31 41 TYR B CA 1
ATOM 1643 C C . TYR B 1 41 ? -4.199 -6.57 -19.094 1 98.31 41 TYR B C 1
ATOM 1645 O O . TYR B 1 41 ? -3.244 -5.953 -18.609 1 98.31 41 TYR B O 1
ATOM 1653 N N . MET B 1 42 ? -4.172 -7.797 -19.469 1 98.31 42 MET B N 1
ATOM 1654 C CA . MET B 1 42 ? -2.957 -8.578 -19.25 1 98.31 42 MET B CA 1
ATOM 1655 C C . MET B 1 42 ? -1.797 -8.016 -20.062 1 98.31 42 MET B C 1
ATOM 1657 O O . MET B 1 42 ? -0.653 -8.016 -19.609 1 98.31 42 MET B O 1
ATOM 1661 N N . SER B 1 43 ? -2.068 -7.578 -21.234 1 98.31 43 SER B N 1
ATOM 1662 C CA . SER B 1 43 ? -1.039 -6.957 -22.062 1 98.31 43 SER B CA 1
ATOM 1663 C C . SER B 1 43 ? -0.475 -5.707 -21.391 1 98.31 43 SER B C 1
ATOM 1665 O O . SER B 1 43 ? 0.741 -5.512 -21.359 1 98.31 43 SER B O 1
ATOM 1667 N N . GLU B 1 44 ? -1.301 -4.863 -20.891 1 98.25 44 GLU B N 1
ATOM 1668 C CA . GLU B 1 44 ? -0.866 -3.66 -20.188 1 98.25 44 GLU B CA 1
ATOM 1669 C C . GLU B 1 44 ? -0.079 -4.008 -18.938 1 98.25 44 GLU B C 1
ATOM 1671 O O . GLU B 1 44 ? 0.95 -3.395 -18.641 1 98.25 44 GLU B O 1
ATOM 1676 N N . TRP B 1 45 ? -0.671 -4.941 -18.234 1 98.25 45 TRP B N 1
ATOM 1677 C CA . TRP B 1 45 ? -0.008 -5.418 -17.031 1 98.25 45 TRP B CA 1
ATOM 1678 C C . TRP B 1 45 ? 1.401 -5.91 -17.344 1 98.25 45 TRP B C 1
ATOM 1680 O O . TRP B 1 45 ? 2.359 -5.543 -16.656 1 98.25 45 TRP B O 1
ATOM 1690 N N . PHE B 1 46 ? 1.557 -6.723 -18.391 1 98.56 46 PHE B N 1
ATOM 1691 C CA . PHE B 1 46 ? 2.84 -7.305 -18.766 1 98.56 46 PHE B CA 1
ATOM 1692 C C . PHE B 1 46 ? 3.824 -6.223 -19.188 1 98.56 46 PHE B C 1
ATOM 1694 O O . PHE B 1 46 ? 5.016 -6.301 -18.875 1 98.56 46 PHE B O 1
ATOM 1701 N N . ASN B 1 47 ? 3.34 -5.199 -19.812 1 97.56 47 ASN B N 1
ATOM 1702 C CA . ASN B 1 47 ? 4.18 -4.082 -20.234 1 97.56 47 ASN B CA 1
ATOM 1703 C C . ASN B 1 47 ? 4.781 -3.355 -19.031 1 97.56 47 ASN B C 1
ATOM 1705 O O . ASN B 1 47 ? 5.895 -2.83 -19.109 1 97.56 47 ASN B O 1
ATOM 1709 N N . LYS B 1 48 ? 4.098 -3.389 -17.922 1 96 48 LYS B N 1
ATOM 1710 C CA . LYS B 1 48 ? 4.57 -2.744 -16.703 1 96 48 LYS B CA 1
ATOM 1711 C C . LYS B 1 48 ? 5.52 -3.658 -15.93 1 96 48 LYS B C 1
ATOM 1713 O O . LYS B 1 48 ? 6.148 -3.23 -14.961 1 96 48 LYS B O 1
ATOM 1718 N N . HIS B 1 49 ? 5.504 -4.875 -16.328 1 97.31 49 HIS B N 1
ATOM 1719 C CA . HIS B 1 49 ? 6.336 -5.871 -15.664 1 97.31 49 HIS B CA 1
ATOM 1720 C C . HIS B 1 49 ? 7.523 -6.262 -16.531 1 97.31 49 HIS B C 1
ATOM 1722 O O . HIS B 1 49 ? 7.824 -7.449 -16.688 1 97.31 49 HIS B O 1
ATOM 1728 N N . GLN B 1 50 ? 8.188 -5.246 -17.062 1 92.44 50 GLN B N 1
ATOM 1729 C CA . GLN B 1 50 ? 9.406 -5.434 -17.844 1 92.44 50 GLN B CA 1
ATOM 1730 C C . GLN B 1 50 ? 10.641 -5.023 -17.047 1 92.44 50 GLN B C 1
ATOM 1732 O O . GLN B 1 50 ? 10.523 -4.379 -16 1 92.44 50 GLN B O 1
ATOM 1737 N N . GLY B 1 51 ? 11.844 -5.496 -17.438 1 93.06 51 GLY B N 1
ATOM 1738 C CA . GLY B 1 51 ? 13.07 -5.145 -16.734 1 93.06 51 GLY B CA 1
ATOM 1739 C C . GLY B 1 51 ? 13.203 -5.812 -15.383 1 93.06 51 GLY B C 1
ATOM 1740 O O . GLY B 1 51 ? 13.062 -7.035 -15.266 1 93.06 51 GLY B O 1
ATOM 1741 N N . ARG B 1 52 ? 13.336 -4.949 -14.312 1 96.5 52 ARG B N 1
ATOM 1742 C CA . ARG B 1 52 ? 13.664 -5.504 -13.008 1 96.5 52 ARG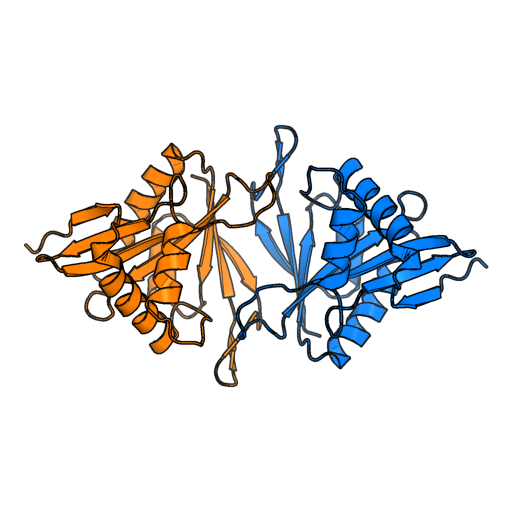 B CA 1
ATOM 1743 C C . ARG B 1 52 ? 12.438 -6.152 -12.367 1 96.5 52 ARG B C 1
ATOM 1745 O O . ARG B 1 52 ? 12.57 -6.977 -11.461 1 96.5 52 ARG B O 1
ATOM 1752 N N . HIS B 1 53 ? 11.242 -5.746 -12.773 1 97.62 53 HIS B N 1
ATOM 1753 C CA . HIS B 1 53 ? 10 -6.332 -12.266 1 97.62 53 HIS B CA 1
ATOM 1754 C C . HIS B 1 53 ? 9.625 -7.582 -13.055 1 97.62 53 HIS B C 1
ATOM 1756 O O . HIS B 1 53 ? 8.633 -7.582 -13.781 1 97.62 53 HIS B O 1
ATOM 1762 N N . SER B 1 54 ? 10.242 -8.641 -12.781 1 97.19 54 SER B N 1
ATOM 1763 C CA . SER B 1 54 ? 10.25 -9.867 -13.57 1 97.19 54 SER B CA 1
ATOM 1764 C C . SER B 1 54 ? 8.961 -10.664 -13.367 1 97.19 54 SER B C 1
ATOM 1766 O O . SER B 1 54 ? 8.367 -10.625 -12.289 1 97.19 54 SER B O 1
ATOM 1768 N N . VAL B 1 55 ? 8.57 -11.305 -14.414 1 98.75 55 VAL B N 1
ATOM 1769 C CA . VAL B 1 55 ? 7.516 -12.312 -14.367 1 98.75 55 VAL B CA 1
ATOM 1770 C C . VAL B 1 55 ? 8.102 -13.688 -14.711 1 98.75 55 VAL B C 1
ATOM 1772 O O . VAL B 1 55 ? 8.695 -13.867 -15.781 1 98.75 55 VAL B O 1
ATOM 1775 N N . LEU B 1 56 ? 7.922 -14.609 -13.805 1 98.56 56 LEU B N 1
ATOM 1776 C CA . LEU B 1 56 ? 8.398 -15.977 -13.953 1 98.56 56 LEU B CA 1
ATOM 1777 C C . LEU B 1 56 ? 7.238 -16.938 -14.156 1 98.56 56 LEU B C 1
ATOM 1779 O O . LEU B 1 56 ? 6.191 -16.812 -13.516 1 98.56 56 LEU B O 1
ATOM 1783 N N . ILE B 1 57 ? 7.418 -17.906 -14.977 1 98.5 57 ILE B N 1
ATOM 1784 C CA . ILE B 1 57 ? 6.402 -18.953 -15.117 1 98.5 57 ILE B CA 1
ATOM 1785 C C . ILE B 1 57 ? 6.98 -20.297 -14.719 1 98.5 57 ILE B C 1
ATOM 1787 O O . ILE B 1 57 ? 8.188 -20.516 -14.812 1 98.5 57 ILE B O 1
ATOM 1791 N N . ALA B 1 58 ? 6.191 -21.172 -14.211 1 98.88 58 ALA B N 1
ATOM 1792 C CA . ALA B 1 58 ? 6.438 -22.594 -14.031 1 98.88 58 ALA B CA 1
ATOM 1793 C C . ALA B 1 58 ? 5.73 -23.406 -15.109 1 98.88 58 ALA B C 1
ATOM 1795 O O . ALA B 1 58 ? 4.52 -23.281 -15.312 1 98.88 58 ALA B O 1
ATOM 1796 N N . GLU B 1 59 ? 6.492 -24.172 -15.773 1 98.5 59 GLU B N 1
ATOM 1797 C CA . GLU B 1 59 ? 5.977 -24.984 -16.875 1 98.5 59 GLU B CA 1
ATOM 1798 C C . GLU B 1 59 ? 6.148 -26.469 -16.578 1 98.5 59 GLU B C 1
ATOM 1800 O O . GLU B 1 59 ? 7.195 -26.891 -16.078 1 98.5 59 GLU B O 1
ATOM 1805 N N . GLN B 1 60 ? 5.09 -27.188 -16.766 1 97.44 60 GLN B N 1
ATOM 1806 C CA . GLN B 1 60 ? 5.086 -28.656 -16.672 1 97.44 60 GLN B CA 1
ATOM 1807 C C . GLN B 1 60 ? 4.391 -29.281 -17.875 1 97.44 60 GLN B C 1
ATOM 1809 O O . GLN B 1 60 ? 3.242 -28.953 -18.188 1 97.44 60 GLN B O 1
ATOM 1814 N N . ASN B 1 61 ? 5.07 -30.219 -18.609 1 95 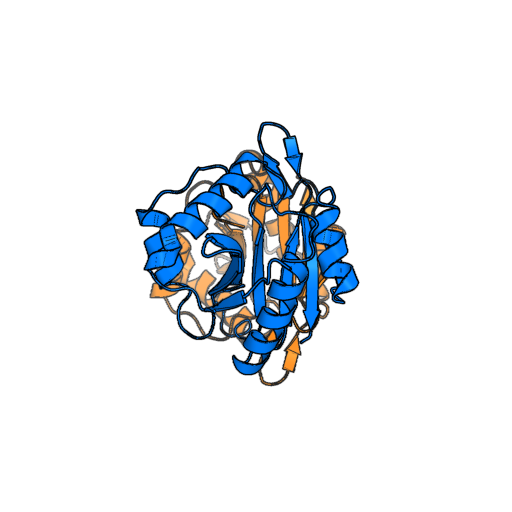61 ASN B N 1
ATOM 1815 C CA . ASN B 1 61 ? 4.527 -30.875 -19.797 1 95 61 ASN B CA 1
ATOM 1816 C C . ASN B 1 61 ? 4 -29.859 -20.797 1 95 61 ASN B C 1
ATOM 1818 O O . ASN B 1 61 ? 2.869 -29.969 -21.281 1 95 61 ASN B O 1
ATOM 1822 N N . ASP B 1 62 ? 4.703 -28.75 -20.969 1 93.75 62 ASP B N 1
ATOM 1823 C CA . ASP B 1 62 ? 4.484 -27.719 -21.969 1 93.75 62 ASP B CA 1
ATOM 1824 C C . ASP B 1 62 ? 3.248 -26.875 -21.641 1 93.75 62 ASP B C 1
ATOM 1826 O O . ASP B 1 62 ? 2.652 -26.266 -22.516 1 93.75 62 ASP B O 1
ATOM 1830 N N . GLN B 1 63 ? 2.912 -26.969 -20.375 1 96.94 63 GLN B N 1
ATOM 1831 C CA . GLN B 1 63 ? 1.801 -26.156 -19.891 1 96.94 63 GLN B CA 1
ATOM 1832 C C . GLN B 1 63 ? 2.236 -25.266 -18.734 1 96.94 63 GLN B C 1
ATOM 1834 O O . GLN B 1 63 ? 2.977 -25.703 -17.859 1 96.94 63 GLN B O 1
ATOM 1839 N N . VAL B 1 64 ? 1.846 -24.047 -18.844 1 98.62 64 VAL B N 1
ATOM 1840 C CA . VAL B 1 64 ? 2.09 -23.172 -17.703 1 98.62 64 VAL B CA 1
ATOM 1841 C C . VAL B 1 64 ? 1.205 -23.578 -16.531 1 98.62 64 VAL B C 1
ATOM 1843 O O . VAL B 1 64 ? -0.022 -23.609 -16.656 1 98.62 64 VAL B O 1
ATOM 1846 N N . VAL B 1 65 ? 1.809 -23.875 -15.391 1 98.69 65 VAL B N 1
ATOM 1847 C CA . VAL B 1 65 ? 1.043 -24.391 -14.258 1 98.69 65 VAL B CA 1
ATOM 1848 C C . VAL B 1 65 ? 1.117 -23.406 -13.094 1 98.69 65 VAL B C 1
ATOM 1850 O O . VAL B 1 65 ? 0.518 -23.625 -12.039 1 98.69 65 VAL B O 1
ATOM 1853 N N . GLY B 1 66 ? 1.841 -22.297 -13.242 1 98.75 66 GLY B N 1
ATOM 1854 C CA . GLY B 1 66 ? 1.939 -21.219 -12.258 1 98.75 66 GLY B CA 1
ATOM 1855 C C . GLY B 1 66 ? 2.824 -20.078 -12.711 1 98.75 66 GLY B C 1
ATOM 1856 O O . GLY B 1 66 ? 3.543 -20.188 -13.703 1 98.75 66 GLY B O 1
ATOM 1857 N N . TRP B 1 67 ? 2.664 -18.969 -12.062 1 98.81 67 TRP B N 1
ATOM 1858 C CA . TRP B 1 67 ? 3.531 -17.828 -12.344 1 98.81 67 TRP B CA 1
ATOM 1859 C C . TRP B 1 67 ? 3.707 -16.969 -11.102 1 98.81 67 TRP B C 1
ATOM 1861 O O . TRP B 1 67 ? 2.947 -17.094 -10.133 1 98.81 67 TRP B O 1
ATOM 1871 N N . ALA B 1 68 ? 4.734 -16.188 -11.109 1 98.75 68 ALA B N 1
ATOM 1872 C CA . ALA B 1 68 ? 5.055 -15.234 -10.047 1 98.75 68 ALA B CA 1
ATOM 1873 C C . ALA B 1 68 ? 5.641 -13.953 -10.625 1 98.75 68 ALA B C 1
ATOM 1875 O O . ALA B 1 68 ? 6.246 -13.961 -11.703 1 98.75 68 ALA B O 1
ATOM 1876 N N . SER B 1 69 ? 5.438 -12.898 -9.898 1 98.75 69 SER B N 1
ATOM 1877 C CA . SER B 1 69 ? 5.969 -11.625 -10.391 1 98.75 69 SER B CA 1
ATOM 1878 C C . SER B 1 69 ? 6.469 -10.758 -9.234 1 98.75 69 SER B C 1
ATOM 1880 O O . SER B 1 69 ? 6.035 -10.922 -8.094 1 98.75 69 SER B O 1
ATOM 1882 N N . ILE B 1 70 ? 7.434 -9.961 -9.516 1 98.75 70 ILE B N 1
ATOM 1883 C CA . ILE B 1 70 ? 7.824 -8.836 -8.672 1 98.75 70 ILE B CA 1
ATOM 1884 C C . ILE B 1 70 ? 7.086 -7.574 -9.125 1 98.75 70 ILE B C 1
ATOM 1886 O O . ILE B 1 70 ? 7.27 -7.109 -10.25 1 98.75 70 ILE B O 1
ATOM 1890 N N . ASN B 1 71 ? 6.254 -7.031 -8.273 1 98.38 71 ASN B N 1
ATOM 1891 C CA . ASN B 1 71 ? 5.496 -5.82 -8.57 1 98.38 71 ASN B CA 1
ATOM 1892 C C . ASN B 1 71 ? 6.109 -4.594 -7.906 1 98.38 71 ASN B C 1
ATOM 1894 O O . ASN B 1 71 ? 6.797 -4.715 -6.887 1 98.38 71 ASN B O 1
ATOM 1898 N N . SER B 1 72 ? 5.828 -3.439 -8.547 1 97.12 72 SER B N 1
ATOM 1899 C CA . SER B 1 72 ? 6.191 -2.213 -7.848 1 97.12 72 SER B CA 1
ATOM 1900 C C . SER B 1 72 ? 5.383 -2.055 -6.562 1 97.12 72 SER B C 1
ATOM 1902 O O . SER B 1 72 ? 4.16 -2.195 -6.57 1 97.12 72 SER B O 1
ATOM 1904 N N . TYR B 1 73 ? 6.078 -1.848 -5.477 1 98 73 TYR B N 1
ATOM 1905 C CA . TYR B 1 73 ? 5.398 -1.661 -4.195 1 98 73 TYR B CA 1
ATOM 1906 C C . TYR B 1 73 ? 4.766 -0.277 -4.113 1 98 73 TYR B C 1
ATOM 1908 O O . TYR B 1 73 ? 3.623 -0.137 -3.676 1 98 73 TYR B O 1
ATOM 1916 N N . ASN B 1 74 ? 5.535 0.689 -4.48 1 97.38 74 ASN B N 1
ATOM 1917 C CA . ASN B 1 74 ? 5.215 2.109 -4.402 1 97.38 74 ASN B CA 1
ATOM 1918 C C . ASN B 1 74 ? 6.055 2.932 -5.375 1 97.38 74 ASN B C 1
ATOM 1920 O O . ASN B 1 74 ? 7.234 2.635 -5.586 1 97.38 74 ASN B O 1
ATOM 1924 N N . SER B 1 75 ? 5.52 3.963 -5.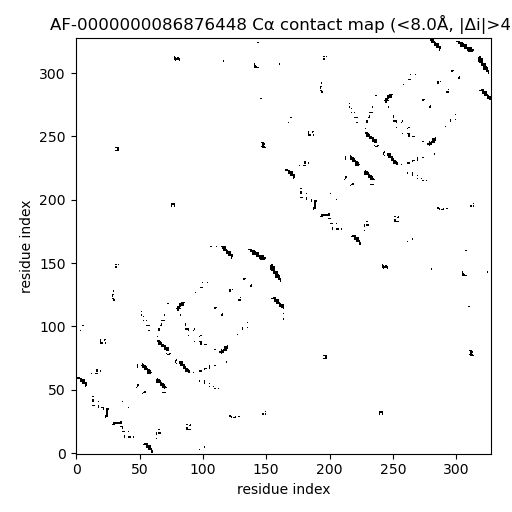938 1 95.25 75 SER B N 1
ATOM 1925 C CA . SER B 1 75 ? 6.176 4.699 -7.012 1 95.25 75 SER B CA 1
ATOM 1926 C C . SER B 1 75 ? 7.23 5.652 -6.465 1 95.25 75 SER B C 1
ATOM 1928 O O . SER B 1 75 ? 8.039 6.191 -7.223 1 95.25 75 SER B O 1
ATOM 1930 N N . ARG B 1 76 ? 7.285 5.965 -5.172 1 96.38 76 ARG B N 1
ATOM 1931 C CA . ARG B 1 76 ? 8.305 6.836 -4.598 1 96.38 76 ARG B CA 1
ATOM 1932 C C . ARG B 1 76 ? 9.688 6.199 -4.699 1 96.38 76 ARG B C 1
ATOM 1934 O O . ARG B 1 76 ? 9.852 5 -4.465 1 96.38 76 ARG B O 1
ATOM 1941 N N . SER B 1 77 ? 10.68 7.035 -4.961 1 96.81 77 SER B N 1
ATOM 1942 C CA . SER B 1 77 ? 12.039 6.543 -5.168 1 96.81 77 SER B CA 1
ATOM 1943 C C . SER B 1 77 ? 12.586 5.883 -3.91 1 96.81 77 SER B C 1
ATOM 1945 O O . SER B 1 77 ? 13.383 4.945 -3.992 1 96.81 77 SER B O 1
ATOM 1947 N N . ALA B 1 78 ? 12.133 6.309 -2.777 1 97.31 78 ALA B N 1
ATOM 1948 C CA . ALA B 1 78 ? 12.609 5.75 -1.517 1 97.31 78 ALA B CA 1
ATOM 1949 C C . ALA B 1 78 ? 12.234 4.277 -1.391 1 97.31 78 ALA B C 1
ATOM 1951 O O . ALA B 1 78 ? 12.836 3.541 -0.602 1 97.31 78 ALA B O 1
ATOM 1952 N N . TYR B 1 79 ? 11.266 3.828 -2.178 1 98.19 79 TYR B N 1
ATOM 1953 C CA . TYR B 1 79 ? 10.781 2.455 -2.102 1 98.19 79 TYR B CA 1
ATOM 1954 C C . TYR B 1 79 ? 11.344 1.614 -3.242 1 98.19 79 TYR B C 1
ATOM 1956 O O . TYR B 1 79 ? 10.93 0.466 -3.436 1 98.19 79 TYR B O 1
ATOM 1964 N N . ASP B 1 80 ? 12.258 2.094 -4.051 1 97.62 80 ASP B N 1
ATOM 1965 C CA . ASP B 1 80 ? 12.734 1.447 -5.266 1 97.62 80 ASP B CA 1
ATOM 1966 C C . ASP B 1 80 ? 13.266 0.048 -4.973 1 97.62 80 ASP B C 1
ATOM 1968 O O . ASP B 1 80 ? 13.188 -0.845 -5.816 1 97.62 80 ASP B O 1
ATOM 1972 N N . GLY B 1 81 ? 13.766 -0.17 -3.803 1 98.44 81 GLY B N 1
ATOM 1973 C CA . GLY B 1 81 ? 14.367 -1.452 -3.471 1 98.44 81 GLY B CA 1
ATOM 1974 C C . GLY B 1 81 ? 13.383 -2.422 -2.836 1 98.44 81 GLY B C 1
ATOM 1975 O O . GLY B 1 81 ? 13.758 -3.529 -2.449 1 98.44 81 GLY B O 1
ATOM 1976 N N . VAL B 1 82 ? 12.125 -2.053 -2.689 1 98.88 82 VAL B N 1
ATOM 1977 C CA . VAL B 1 82 ? 11.07 -2.895 -2.125 1 98.88 82 VAL B CA 1
ATOM 1978 C C . VAL B 1 82 ? 10.188 -3.436 -3.244 1 98.88 82 VAL B C 1
ATOM 1980 O O . VAL B 1 82 ? 9.625 -2.666 -4.027 1 98.88 82 VAL B O 1
ATOM 1983 N N . GLY B 1 83 ? 10.125 -4.746 -3.355 1 98.81 83 GLY B N 1
ATOM 1984 C CA . GLY B 1 83 ? 9.234 -5.375 -4.316 1 98.81 83 GLY B CA 1
ATOM 1985 C C . GLY B 1 83 ? 8.023 -6.027 -3.674 1 98.81 83 GLY B C 1
ATOM 1986 O O . GLY B 1 83 ? 8.125 -6.617 -2.596 1 98.81 83 GLY B O 1
ATOM 1987 N N . ASP B 1 84 ? 6.867 -5.934 -4.262 1 98.69 84 ASP B N 1
ATOM 1988 C CA . ASP B 1 84 ? 5.656 -6.664 -3.906 1 98.69 84 ASP B CA 1
ATOM 1989 C C . ASP B 1 84 ? 5.531 -7.953 -4.715 1 98.69 84 ASP B C 1
ATOM 1991 O O . ASP B 1 84 ? 5.812 -7.969 -5.914 1 98.69 84 ASP B O 1
ATOM 1995 N N . LEU B 1 85 ? 5.098 -9.031 -4.098 1 98.5 85 LEU B N 1
ATOM 1996 C CA . LEU B 1 85 ? 5.113 -10.336 -4.754 1 98.5 85 LEU B CA 1
ATOM 1997 C C . LEU B 1 85 ? 3.697 -10.789 -5.102 1 98.5 85 LEU B C 1
ATOM 1999 O O . LEU B 1 85 ? 2.77 -10.594 -4.312 1 98.5 85 LEU B O 1
ATOM 2003 N N . SER B 1 86 ? 3.576 -11.398 -6.219 1 98 86 SER B N 1
ATOM 2004 C CA . SER B 1 86 ? 2.422 -12.211 -6.586 1 98 86 SER B CA 1
ATOM 2005 C C . SER B 1 86 ? 2.84 -13.625 -6.977 1 98 86 SER B C 1
ATOM 2007 O O . SER B 1 86 ? 3.807 -13.812 -7.719 1 98 86 SER B O 1
ATOM 2009 N N . ILE B 1 87 ? 2.174 -14.602 -6.484 1 98.25 87 ILE B N 1
ATOM 2010 C CA . ILE B 1 87 ? 2.369 -15.992 -6.875 1 98.25 87 ILE B CA 1
ATOM 2011 C C . ILE B 1 87 ? 1.014 -16.656 -7.094 1 98.25 87 ILE B C 1
ATOM 2013 O O . ILE B 1 87 ? 0.156 -16.641 -6.207 1 98.25 87 ILE B O 1
ATOM 2017 N N . TYR B 1 88 ? 0.839 -17.188 -8.242 1 98.19 88 TYR B N 1
ATOM 2018 C CA . TYR B 1 88 ? -0.384 -17.891 -8.609 1 98.19 88 TYR B CA 1
ATOM 2019 C C . TYR B 1 88 ? -0.069 -19.266 -9.188 1 98.19 88 TYR B C 1
ATOM 2021 O O . TYR B 1 88 ? 0.804 -19.406 -10.047 1 98.19 88 TYR B O 1
ATOM 2029 N N . ILE B 1 89 ? -0.801 -20.234 -8.68 1 98.12 89 ILE B N 1
ATOM 2030 C CA . ILE B 1 89 ? -0.663 -21.609 -9.156 1 98.12 89 ILE B CA 1
ATOM 2031 C C . ILE B 1 89 ? -1.988 -22.094 -9.742 1 98.12 89 ILE B C 1
ATOM 2033 O O . ILE B 1 89 ? -3.053 -21.844 -9.172 1 98.12 89 ILE B O 1
ATOM 2037 N N . HIS B 1 90 ? -1.898 -22.703 -10.891 1 98.44 90 HIS B N 1
ATOM 2038 C CA . HIS B 1 90 ? -3.096 -23.312 -11.461 1 98.44 90 HIS B CA 1
ATOM 2039 C C . HIS B 1 90 ? -3.832 -24.141 -10.414 1 98.44 90 HIS B C 1
ATOM 2041 O O . HIS B 1 90 ? -3.207 -24.875 -9.648 1 98.44 90 HIS B O 1
ATOM 2047 N N . ARG B 1 91 ? -5.141 -24.031 -10.391 1 96.88 91 ARG B N 1
ATOM 2048 C CA . ARG B 1 91 ? -5.938 -24.594 -9.312 1 96.88 91 ARG B CA 1
ATOM 2049 C C . ARG B 1 91 ? -5.703 -26.109 -9.188 1 96.88 91 ARG B C 1
ATOM 2051 O O . ARG B 1 91 ? -5.703 -26.641 -8.086 1 96.88 91 ARG B O 1
ATOM 2058 N N . ASP B 1 92 ? -5.371 -26.781 -10.312 1 96.94 92 ASP B N 1
ATOM 2059 C CA . ASP B 1 92 ? -5.207 -28.234 -10.305 1 96.94 92 ASP B CA 1
ATOM 2060 C C . ASP B 1 92 ? -3.793 -28.625 -9.883 1 96.94 92 ASP B C 1
ATOM 2062 O O . ASP B 1 92 ? -3.477 -29.812 -9.773 1 96.94 92 ASP B O 1
ATOM 2066 N N . HIS B 1 93 ? -2.996 -27.688 -9.602 1 96.62 93 HIS B N 1
ATOM 2067 C CA . HIS B 1 93 ? -1.595 -27.984 -9.336 1 96.62 93 HIS B CA 1
ATOM 2068 C C . HIS B 1 93 ? -1.156 -27.422 -7.984 1 96.62 93 HIS B C 1
ATOM 2070 O O . HIS B 1 93 ? 0.032 -27.453 -7.652 1 96.62 93 HIS B O 1
ATOM 2076 N N . ARG B 1 94 ? -2.041 -26.922 -7.23 1 95.56 94 ARG B N 1
ATOM 2077 C CA . ARG B 1 94 ? -1.718 -26.344 -5.934 1 95.56 94 ARG B CA 1
ATOM 2078 C C . ARG B 1 94 ? -1.291 -27.422 -4.941 1 95.56 94 ARG B C 1
ATOM 2080 O O . ARG B 1 94 ? -1.659 -28.594 -5.09 1 95.56 94 ARG B O 1
ATOM 2087 N N . GLY B 1 95 ? -0.453 -26.984 -3.994 1 93.94 95 GLY B N 1
ATOM 2088 C CA . GLY B 1 95 ? -0.044 -27.875 -2.92 1 93.94 95 GLY B CA 1
ATOM 2089 C C . GLY B 1 95 ? 1.015 -28.875 -3.342 1 93.94 95 GLY B C 1
ATOM 2090 O O . GLY B 1 95 ? 1.199 -29.891 -2.691 1 93.94 95 GLY B O 1
ATOM 2091 N N . LYS B 1 96 ? 1.73 -28.562 -4.426 1 94.62 96 LYS B N 1
ATOM 2092 C CA . LYS B 1 96 ? 2.686 -29.531 -4.969 1 94.62 96 LYS B CA 1
ATOM 2093 C C . LYS B 1 96 ? 4.102 -28.953 -4.969 1 94.62 96 LYS B C 1
ATOM 2095 O O . LYS B 1 96 ? 4.977 -29.453 -5.68 1 94.62 96 LYS B O 1
ATOM 2100 N N . GLY B 1 97 ? 4.277 -27.859 -4.332 1 95.94 97 GLY B N 1
ATOM 2101 C CA . GLY B 1 97 ? 5.613 -27.312 -4.16 1 95.94 97 GLY B CA 1
ATOM 2102 C C . GLY B 1 97 ? 6.008 -26.344 -5.258 1 95.94 97 GLY B C 1
ATOM 2103 O O . GLY B 1 97 ? 7.102 -25.766 -5.23 1 95.94 97 GLY B O 1
ATOM 2104 N N . ILE B 1 98 ? 5.172 -26.062 -6.184 1 97.62 98 ILE B N 1
ATOM 2105 C CA . ILE B 1 98 ? 5.465 -25.188 -7.309 1 97.62 98 ILE B CA 1
ATOM 2106 C C . ILE B 1 98 ? 5.648 -23.75 -6.816 1 97.62 98 ILE B C 1
ATOM 2108 O O . ILE B 1 98 ? 6.547 -23.047 -7.27 1 97.62 98 ILE B O 1
ATOM 2112 N N . GLY B 1 99 ? 4.84 -23.359 -5.898 1 97.94 99 GLY B N 1
ATOM 2113 C CA . GLY B 1 99 ? 4.957 -22.016 -5.332 1 97.94 99 GLY B CA 1
ATOM 2114 C C . GLY B 1 99 ? 6.309 -21.766 -4.695 1 97.94 99 GLY B C 1
ATOM 2115 O O . GLY B 1 99 ? 6.887 -20.688 -4.863 1 97.94 99 GLY B O 1
ATOM 2116 N N . ASN B 1 100 ? 6.746 -22.734 -4.02 1 98.12 100 ASN B N 1
ATOM 2117 C CA . ASN B 1 100 ? 8.047 -22.609 -3.367 1 98.12 100 ASN B CA 1
ATOM 2118 C C . ASN B 1 100 ? 9.172 -22.453 -4.387 1 98.12 100 ASN B C 1
ATOM 2120 O O . ASN B 1 100 ? 10.07 -21.641 -4.199 1 98.12 100 ASN B O 1
ATOM 2124 N N . ARG B 1 101 ? 9.117 -23.203 -5.391 1 98.31 101 ARG B N 1
ATOM 2125 C CA . ARG B 1 101 ? 10.133 -23.109 -6.438 1 98.31 101 ARG B CA 1
ATOM 2126 C C . ARG B 1 101 ? 10.109 -21.734 -7.102 1 98.31 101 ARG B C 1
ATOM 2128 O O . ARG B 1 101 ? 11.156 -21.141 -7.34 1 98.31 101 ARG B O 1
ATOM 2135 N N . LEU B 1 102 ? 8.938 -21.266 -7.41 1 98.69 102 LEU B N 1
ATOM 2136 C CA . LEU B 1 102 ? 8.789 -19.938 -7.996 1 98.69 102 LEU B CA 1
ATOM 2137 C C . LEU B 1 102 ? 9.336 -18.859 -7.059 1 98.69 102 LEU B C 1
ATOM 2139 O O . LEU B 1 102 ? 10.086 -17.984 -7.484 1 98.69 102 LEU B O 1
ATOM 2143 N N . LEU B 1 103 ? 9 -18.969 -5.801 1 98.75 103 LEU B N 1
ATOM 2144 C CA . LEU B 1 103 ? 9.391 -17.969 -4.812 1 98.75 103 LEU B CA 1
ATOM 2145 C C . LEU B 1 103 ? 10.914 -17.906 -4.676 1 98.75 103 LEU B C 1
ATOM 2147 O O . LEU B 1 103 ? 11.5 -16.828 -4.695 1 98.75 103 LEU B O 1
ATOM 2151 N N . GLN B 1 104 ? 11.531 -19.016 -4.598 1 98.69 104 GLN B N 1
ATOM 2152 C CA . GLN B 1 104 ? 12.984 -19.078 -4.445 1 98.69 104 GLN B CA 1
ATOM 2153 C C . GLN B 1 104 ? 13.688 -18.438 -5.648 1 98.69 104 GLN B C 1
ATOM 2155 O O . GLN B 1 104 ? 14.617 -17.656 -5.488 1 98.69 104 GLN B O 1
ATOM 2160 N N . LYS B 1 105 ? 13.234 -18.828 -6.762 1 98.62 105 LYS B N 1
ATOM 2161 C CA . LYS B 1 105 ? 13.836 -18.266 -7.969 1 98.62 105 LYS B CA 1
ATOM 2162 C C . LYS B 1 105 ? 13.594 -16.766 -8.062 1 98.62 105 LYS B C 1
ATOM 2164 O O . LYS B 1 105 ? 14.469 -16.016 -8.477 1 98.62 105 LYS B O 1
ATOM 2169 N N . LEU B 1 106 ? 12.398 -16.359 -7.695 1 98.62 106 LEU B N 1
ATOM 2170 C CA . LEU B 1 106 ? 12.055 -14.938 -7.734 1 98.62 106 LEU B CA 1
ATOM 2171 C C . LEU B 1 106 ? 12.93 -14.141 -6.773 1 98.62 106 LEU B C 1
ATOM 2173 O O . LEU B 1 106 ? 13.336 -13.023 -7.082 1 98.62 106 LEU B O 1
ATOM 2177 N N . GLU B 1 107 ? 13.227 -14.688 -5.637 1 98.75 107 GLU B N 1
ATOM 2178 C CA . GLU B 1 107 ? 14.117 -14.031 -4.68 1 98.75 107 GLU B CA 1
ATOM 2179 C C . GLU B 1 107 ? 15.516 -13.844 -5.258 1 98.75 107 GLU B C 1
ATOM 2181 O O . GLU B 1 107 ? 16.141 -12.797 -5.078 1 98.75 107 GLU B O 1
ATOM 2186 N N . GLU B 1 108 ? 16 -14.867 -5.902 1 98.62 108 GLU B N 1
ATOM 2187 C CA . GLU B 1 108 ? 17.297 -14.773 -6.559 1 98.62 108 GLU B CA 1
ATOM 2188 C C . GLU B 1 108 ? 17.328 -13.641 -7.578 1 98.62 108 GLU B C 1
ATOM 2190 O O . GLU B 1 108 ? 18.25 -12.828 -7.586 1 98.62 108 GLU B O 1
ATOM 2195 N N . ILE B 1 109 ? 16.328 -13.578 -8.367 1 98.25 109 ILE B N 1
ATOM 2196 C CA . ILE B 1 109 ? 16.219 -12.562 -9.406 1 98.25 109 ILE B CA 1
ATOM 2197 C C . ILE B 1 109 ? 16.094 -11.18 -8.766 1 98.25 109 ILE B C 1
ATOM 2199 O O . ILE B 1 109 ? 16.719 -10.219 -9.234 1 98.25 109 ILE B O 1
ATOM 2203 N N . GLY B 1 110 ? 15.273 -11.094 -7.734 1 98.5 110 GLY B N 1
ATOM 2204 C CA . GLY B 1 110 ? 15.109 -9.836 -7.031 1 98.5 110 GLY B CA 1
ATOM 2205 C C . GLY B 1 110 ? 16.422 -9.266 -6.512 1 98.5 110 GLY B C 1
ATOM 2206 O O . GLY B 1 110 ? 16.703 -8.078 -6.695 1 98.5 110 GLY B O 1
ATOM 2207 N N . LYS B 1 111 ? 17.203 -10.078 -5.949 1 98.44 111 LYS B N 1
ATOM 2208 C CA . LYS B 1 111 ? 18.516 -9.656 -5.453 1 98.44 111 LYS B CA 1
ATOM 2209 C C . LYS B 1 111 ? 19.391 -9.133 -6.586 1 98.44 111 LYS B C 1
ATOM 2211 O O . LYS B 1 111 ? 20.047 -8.102 -6.441 1 98.44 111 LYS B O 1
ATOM 2216 N N . GLN B 1 112 ? 19.344 -9.797 -7.625 1 98.12 112 GLN B N 1
ATOM 2217 C CA . GLN B 1 112 ? 20.141 -9.406 -8.781 1 98.12 112 GLN B CA 1
ATOM 2218 C C . GLN B 1 112 ? 19.625 -8.094 -9.383 1 98.12 112 GLN B C 1
ATOM 2220 O O . GLN B 1 112 ? 20.391 -7.363 -10.023 1 98.12 112 GLN B O 1
ATOM 2225 N N . ASN B 1 113 ? 18.344 -7.848 -9.164 1 97.88 113 ASN B N 1
ATOM 2226 C CA . ASN B 1 113 ? 17.703 -6.664 -9.734 1 97.88 113 ASN B CA 1
ATOM 2227 C C . ASN B 1 113 ? 17.641 -5.52 -8.727 1 97.88 113 ASN B C 1
ATOM 2229 O O . ASN B 1 113 ? 16.75 -4.664 -8.805 1 97.88 113 ASN B O 1
ATOM 2233 N N . ASN B 1 114 ? 18.391 -5.523 -7.672 1 97.62 114 ASN B N 1
ATOM 2234 C CA . ASN B 1 114 ? 18.609 -4.438 -6.723 1 97.62 114 ASN B CA 1
ATOM 2235 C C . ASN B 1 114 ? 17.422 -4.254 -5.785 1 97.62 114 ASN B C 1
ATOM 2237 O O . ASN B 1 114 ? 17.172 -3.146 -5.305 1 97.62 114 ASN B O 1
ATOM 2241 N N . PHE B 1 115 ? 16.703 -5.266 -5.652 1 98.75 115 PHE B N 1
ATOM 2242 C CA . PHE B 1 115 ? 15.758 -5.281 -4.547 1 98.75 115 PHE B CA 1
ATOM 2243 C C . PHE B 1 115 ? 16.422 -5.762 -3.266 1 98.75 115 PHE B C 1
ATOM 2245 O O . PHE B 1 115 ? 17.203 -6.723 -3.285 1 98.75 115 PHE B O 1
ATOM 2252 N N . TYR B 1 116 ? 16.125 -5.086 -2.139 1 98.75 116 TYR B N 1
ATOM 2253 C CA . TYR B 1 116 ? 16.703 -5.531 -0.872 1 98.75 116 TYR B CA 1
ATOM 2254 C C . TYR B 1 116 ? 15.625 -6.141 0.023 1 98.75 116 TYR B C 1
ATOM 2256 O O . TYR B 1 116 ? 15.93 -6.672 1.095 1 98.75 116 TYR B O 1
ATOM 2264 N N . LYS B 1 117 ? 14.398 -6.078 -0.474 1 98.69 117 LYS B N 1
ATOM 2265 C CA . LYS B 1 117 ? 13.273 -6.523 0.341 1 98.69 117 LYS B CA 1
ATOM 2266 C C . LYS B 1 117 ? 12.078 -6.898 -0.529 1 98.69 117 LYS B C 1
ATOM 2268 O O . LYS B 1 117 ? 11.797 -6.238 -1.532 1 98.69 117 LYS B O 1
ATOM 2273 N N . PHE B 1 118 ? 11.32 -7.941 -0.092 1 98.94 118 PHE B N 1
ATOM 2274 C CA . PHE B 1 118 ? 10.008 -8.242 -0.657 1 98.94 118 PHE B CA 1
ATOM 2275 C C . PHE B 1 118 ? 8.922 -8.109 0.4 1 98.94 118 PHE B C 1
ATOM 2277 O O . PHE B 1 118 ? 9.141 -8.43 1.57 1 98.94 118 PHE B O 1
ATOM 2284 N N . VAL B 1 119 ? 7.797 -7.645 0.02 1 98.94 119 VAL B N 1
ATOM 2285 C CA . VAL B 1 119 ? 6.574 -7.645 0.817 1 98.94 119 VAL B CA 1
ATOM 2286 C C . VAL B 1 119 ? 5.473 -8.398 0.073 1 98.94 119 VAL B C 1
ATOM 2288 O O . VAL B 1 119 ? 5.547 -8.578 -1.146 1 98.94 119 VAL B O 1
ATOM 2291 N N . LEU B 1 120 ? 4.559 -8.867 0.808 1 98.62 120 LEU B N 1
ATOM 2292 C CA . LEU B 1 120 ? 3.336 -9.422 0.244 1 98.62 120 LEU B CA 1
ATOM 2293 C C . LEU B 1 120 ? 2.158 -9.211 1.19 1 98.62 120 LEU B C 1
ATOM 2295 O O . LEU B 1 120 ? 2.35 -8.906 2.371 1 98.62 120 LEU B O 1
ATOM 2299 N N . PHE B 1 121 ? 0.986 -9.367 0.684 1 97.94 121 PHE B N 1
ATOM 2300 C CA . PHE B 1 121 ? -0.284 -9.25 1.391 1 97.94 121 PHE B CA 1
ATOM 2301 C C . PHE B 1 121 ? -1.177 -10.445 1.1 1 97.94 121 PHE B C 1
ATOM 2303 O O . PHE B 1 121 ? -1.436 -10.766 -0.063 1 97.94 121 PHE B O 1
ATOM 2310 N N . THR B 1 122 ? -1.559 -11.117 2.102 1 96.81 122 THR B N 1
ATOM 2311 C CA . THR B 1 122 ? -2.314 -12.359 1.945 1 96.81 122 THR B CA 1
ATOM 2312 C C . THR B 1 122 ? -3.469 -12.414 2.941 1 96.81 122 THR B C 1
ATOM 2314 O O . THR B 1 122 ? -3.553 -11.586 3.854 1 96.81 122 THR B O 1
ATOM 2317 N N . PHE B 1 123 ? -4.344 -13.375 2.715 1 95.5 123 PHE B N 1
ATOM 2318 C CA . PHE B 1 123 ? -5.473 -13.562 3.619 1 95.5 123 PHE B CA 1
ATOM 2319 C C . PHE B 1 123 ? -5.102 -14.508 4.758 1 95.5 123 PHE B C 1
ATOM 2321 O O . PHE B 1 123 ? -4.441 -15.523 4.543 1 95.5 123 PHE B O 1
ATOM 2328 N N . PRO B 1 124 ? -5.621 -14.203 5.949 1 89.5 124 PRO B N 1
ATOM 2329 C CA . PRO B 1 124 ? -5.309 -15.07 7.086 1 89.5 124 PRO B CA 1
ATOM 2330 C C . PRO B 1 124 ? -5.805 -16.5 6.887 1 89.5 124 PRO B C 1
ATOM 2332 O O . PRO B 1 124 ? -5.238 -17.438 7.453 1 89.5 124 PRO B O 1
ATOM 2335 N N . PHE B 1 125 ? -6.75 -16.656 6.012 1 89.06 125 PHE B N 1
ATOM 2336 C CA . PHE B 1 125 ? -7.332 -17.969 5.828 1 89.06 125 PHE B CA 1
ATOM 2337 C C . PHE B 1 125 ? -6.629 -18.719 4.699 1 89.06 125 PHE B C 1
ATOM 2339 O O . PHE B 1 125 ? -6.922 -19.891 4.453 1 89.06 125 PHE B O 1
ATOM 2346 N N . ASN B 1 126 ? -5.801 -18.016 3.943 1 91 126 ASN B N 1
ATOM 2347 C CA . ASN B 1 126 ? -5.012 -18.688 2.916 1 91 126 ASN B CA 1
ATOM 2348 C C . ASN B 1 126 ? -3.846 -19.469 3.521 1 91 126 ASN B C 1
ATOM 2350 O O . ASN B 1 126 ? -2.686 -19.094 3.342 1 91 126 ASN B O 1
ATOM 2354 N N . THR B 1 127 ? -4.094 -20.547 4.066 1 91 127 THR B N 1
ATOM 2355 C CA . THR B 1 127 ? -3.123 -21.281 4.863 1 91 127 THR B CA 1
ATOM 2356 C C . THR B 1 127 ? -1.992 -21.812 3.986 1 91 127 THR B C 1
ATOM 2358 O O . THR B 1 127 ? -0.836 -21.844 4.414 1 91 127 THR B O 1
ATOM 2361 N N . LEU B 1 128 ? -2.334 -22.203 2.848 1 90.56 128 LEU B N 1
ATOM 2362 C CA . LEU B 1 128 ? -1.31 -22.703 1.938 1 90.56 128 LEU B CA 1
ATOM 2363 C C . LEU B 1 128 ? -0.304 -21.594 1.601 1 90.56 128 LEU B C 1
ATOM 2365 O O . LEU B 1 128 ? 0.907 -21.828 1.663 1 90.56 128 LEU B O 1
ATOM 2369 N N . GLY B 1 129 ? -0.794 -20.453 1.209 1 93.19 129 GLY B N 1
ATOM 2370 C CA . GLY B 1 129 ? 0.091 -19.328 0.938 1 93.19 129 GLY B CA 1
ATOM 2371 C C . GLY B 1 129 ? 0.924 -18.922 2.139 1 93.19 129 GLY B C 1
ATOM 2372 O O . GLY B 1 129 ? 2.133 -18.703 2.018 1 93.19 129 GLY B O 1
ATOM 2373 N N . GLN B 1 130 ? 0.301 -18.906 3.242 1 94.94 130 GLN B N 1
ATOM 2374 C CA . GLN B 1 130 ? 1.003 -18.484 4.453 1 94.94 130 GLN B CA 1
ATOM 2375 C C . GLN B 1 130 ? 2.115 -19.469 4.809 1 94.94 130 GLN B C 1
ATOM 2377 O O . GLN B 1 130 ? 3.215 -19.062 5.188 1 94.94 130 GLN B O 1
ATOM 2382 N N . SER B 1 131 ? 1.786 -20.719 4.723 1 95.62 131 SER B N 1
ATOM 2383 C CA . SER B 1 131 ? 2.787 -21.734 5.004 1 95.62 131 SER B CA 1
ATOM 2384 C C . SER B 1 131 ? 3.994 -21.594 4.082 1 95.62 131 SER B C 1
ATOM 2386 O O . SER B 1 131 ? 5.137 -21.734 4.52 1 95.62 131 SER B O 1
ATOM 2388 N N . LEU B 1 132 ? 3.76 -21.359 2.834 1 97.19 132 LEU B N 1
ATOM 2389 C CA . LEU B 1 132 ? 4.82 -21.125 1.857 1 97.19 132 LEU B CA 1
ATOM 2390 C C . LEU B 1 132 ? 5.75 -20.016 2.322 1 97.19 132 LEU B C 1
ATOM 2392 O O . LEU B 1 132 ? 6.969 -20.188 2.371 1 97.19 132 LEU B O 1
ATOM 2396 N N . TYR B 1 133 ? 5.184 -18.875 2.695 1 98.12 133 TYR B N 1
ATOM 2397 C CA . TYR B 1 133 ? 5.973 -17.703 3.02 1 98.12 133 TYR B CA 1
ATOM 2398 C C . TYR B 1 133 ? 6.68 -17.859 4.359 1 98.12 133 TYR B C 1
ATOM 2400 O O . TYR B 1 133 ? 7.84 -17.469 4.508 1 98.12 133 TYR B O 1
ATOM 2408 N N . HIS B 1 134 ? 5.961 -18.469 5.316 1 97.81 134 HIS B N 1
ATOM 2409 C CA . HIS B 1 134 ? 6.605 -18.75 6.598 1 97.81 134 HIS B CA 1
ATOM 2410 C C . HIS B 1 134 ? 7.816 -19.656 6.418 1 97.81 134 HIS B C 1
ATOM 2412 O O . HIS B 1 134 ? 8.891 -19.375 6.953 1 97.81 134 HIS B O 1
ATOM 2418 N N . LYS B 1 135 ? 7.641 -20.672 5.68 1 97.56 135 LYS B N 1
ATOM 2419 C CA . LYS B 1 135 ? 8.727 -21.625 5.441 1 97.56 135 LYS B CA 1
ATOM 2420 C C . LYS B 1 135 ? 9.898 -20.953 4.727 1 97.56 135 LYS B C 1
ATOM 2422 O O . LYS B 1 135 ? 11.055 -21.312 4.938 1 97.56 135 LYS B O 1
ATOM 2427 N N . ALA B 1 136 ? 9.57 -20 3.934 1 98.31 136 ALA B N 1
ATOM 2428 C CA . ALA B 1 136 ? 10.586 -19.297 3.152 1 98.31 136 ALA B CA 1
ATOM 2429 C C . ALA B 1 136 ? 11.234 -18.188 3.969 1 98.31 136 ALA B C 1
ATOM 2431 O O . ALA B 1 136 ? 12.109 -17.469 3.471 1 98.31 136 ALA B O 1
ATOM 2432 N N . GLY B 1 137 ? 10.781 -17.922 5.188 1 98.56 137 GLY B N 1
ATOM 2433 C CA . GLY B 1 137 ? 11.453 -16.984 6.078 1 98.56 137 GLY B CA 1
ATOM 2434 C C . GLY B 1 137 ? 10.805 -15.609 6.098 1 98.56 137 GLY B C 1
ATOM 2435 O O . GLY B 1 137 ? 11.391 -14.641 6.59 1 98.56 137 GLY B O 1
ATOM 2436 N N . TYR B 1 138 ? 9.609 -15.523 5.57 1 98.81 138 TYR B N 1
ATOM 2437 C CA . TYR B 1 138 ? 8.891 -14.258 5.664 1 98.81 138 TYR B CA 1
ATOM 2438 C C . TYR B 1 138 ? 8.297 -14.07 7.059 1 98.81 138 TYR B C 1
ATOM 2440 O O . TYR B 1 138 ? 7.703 -14.992 7.617 1 98.81 138 TYR B O 1
ATOM 2448 N N . ARG B 1 139 ? 8.438 -12.93 7.574 1 98.38 139 ARG B N 1
ATOM 2449 C CA . ARG B 1 139 ? 7.844 -12.633 8.875 1 98.38 139 ARG B CA 1
ATOM 2450 C C . ARG B 1 139 ? 6.504 -11.922 8.711 1 98.38 139 ARG B C 1
ATOM 2452 O O . ARG B 1 139 ? 6.32 -11.141 7.773 1 98.38 139 ARG B O 1
ATOM 2459 N N . GLU B 1 140 ? 5.684 -12.102 9.641 1 98.19 140 GLU B N 1
ATOM 2460 C CA . GLU B 1 140 ? 4.434 -11.352 9.719 1 98.19 140 GLU B CA 1
ATOM 2461 C C . GLU B 1 140 ? 4.676 -9.938 10.227 1 98.19 140 GLU B C 1
ATOM 2463 O O . GLU B 1 140 ? 5.309 -9.742 11.273 1 98.19 140 GLU B O 1
ATOM 2468 N N . VAL B 1 141 ? 4.289 -8.984 9.5 1 98.75 141 VAL B N 1
ATOM 2469 C CA . VAL B 1 141 ? 4.359 -7.598 9.938 1 98.75 141 VAL B CA 1
ATOM 2470 C C . VAL B 1 141 ? 3.162 -7.281 10.828 1 98.75 141 VAL B C 1
ATOM 2472 O O . VAL B 1 141 ? 3.32 -6.688 11.898 1 98.75 141 VAL B O 1
ATOM 2475 N N . GLY B 1 142 ? 1.998 -7.668 10.32 1 98.56 142 GLY B N 1
ATOM 2476 C CA . GLY B 1 142 ? 0.738 -7.473 11.016 1 98.56 142 GLY B CA 1
ATOM 2477 C C . GLY B 1 142 ? -0.475 -7.777 10.164 1 98.56 142 GLY B C 1
ATOM 2478 O O . GLY B 1 142 ? -0.342 -8.078 8.969 1 98.56 142 GLY B O 1
ATOM 2479 N N . VAL B 1 143 ? -1.649 -7.734 10.836 1 98.62 143 VAL B N 1
ATOM 2480 C CA . VAL B 1 143 ? -2.904 -8.023 10.156 1 98.62 143 VAL B CA 1
ATOM 2481 C C . VAL B 1 143 ? -3.789 -6.781 10.141 1 98.62 143 VAL B C 1
ATOM 2483 O O . VAL B 1 143 ? -4.133 -6.25 11.203 1 98.62 143 VAL B O 1
ATOM 2486 N N . PHE B 1 144 ? -4.117 -6.316 8.961 1 98.81 144 PHE B N 1
ATOM 2487 C CA . PHE B 1 144 ? -5.125 -5.273 8.805 1 98.81 144 PHE B CA 1
ATOM 2488 C C . PHE B 1 144 ? -6.523 -5.844 8.992 1 98.81 144 PHE B C 1
ATOM 2490 O O . PHE B 1 144 ? -6.906 -6.805 8.32 1 98.81 144 PHE B O 1
ATOM 2497 N N . GLN B 1 145 ? -7.254 -5.211 9.82 1 98.62 145 GLN B N 1
ATOM 2498 C CA . GLN B 1 145 ? -8.617 -5.656 10.078 1 98.62 145 GLN B CA 1
ATOM 2499 C C . GLN B 1 145 ? -9.602 -5.039 9.086 1 98.62 145 GLN B C 1
ATOM 2501 O O . GLN B 1 145 ? -9.5 -3.852 8.766 1 98.62 145 GLN B O 1
ATOM 2506 N N . ASN B 1 146 ? -10.562 -5.867 8.578 1 98.56 146 ASN B N 1
ATOM 2507 C CA . ASN B 1 146 ? -11.57 -5.367 7.648 1 98.56 146 ASN B CA 1
ATOM 2508 C C . ASN B 1 146 ? -10.938 -4.539 6.531 1 98.56 146 ASN B C 1
ATOM 2510 O O . ASN B 1 146 ? -11.398 -3.434 6.238 1 98.56 146 ASN B O 1
ATOM 2514 N N . GLN B 1 147 ? -9.898 -5.141 5.949 1 98.69 147 GLN B N 1
ATOM 2515 C CA . GLN B 1 147 ? -9.117 -4.359 5 1 98.69 147 GLN B CA 1
ATOM 2516 C C . GLN B 1 147 ? -9.805 -4.297 3.639 1 98.69 147 GLN B C 1
ATOM 2518 O O . GLN B 1 147 ? -9.57 -3.369 2.863 1 98.69 147 GLN B O 1
ATOM 2523 N N . GLY B 1 148 ? -10.57 -5.203 3.34 1 97.88 148 GLY B N 1
ATOM 2524 C CA . GLY B 1 148 ? -11.359 -5.234 2.117 1 97.88 148 GLY B CA 1
ATOM 2525 C C . GLY B 1 148 ? -12.789 -5.676 2.342 1 97.88 148 GLY B C 1
ATOM 2526 O O . GLY B 1 148 ? -13.125 -6.211 3.4 1 97.88 148 GLY B O 1
ATOM 2527 N N . TYR B 1 149 ? -13.641 -5.348 1.453 1 96.81 149 TYR B N 1
ATOM 2528 C CA . TYR B 1 149 ? -15.031 -5.793 1.414 1 96.81 149 TYR B CA 1
ATOM 2529 C C . TYR B 1 149 ? -15.312 -6.578 0.138 1 96.81 149 TYR B C 1
ATOM 2531 O O . TYR B 1 149 ? -15.219 -6.035 -0.965 1 96.81 149 TYR B O 1
ATOM 2539 N N . LEU B 1 150 ? -15.57 -7.855 0.308 1 92.94 150 LEU B N 1
ATOM 2540 C CA . LEU B 1 150 ? -15.766 -8.766 -0.816 1 92.94 150 LEU B CA 1
ATOM 2541 C C . LEU B 1 150 ? -17 -9.625 -0.605 1 92.94 150 LEU B C 1
ATOM 2543 O O . LEU B 1 150 ? -17.078 -10.383 0.368 1 92.94 150 LEU B O 1
ATOM 2547 N N . GLU B 1 151 ? -17.953 -9.461 -1.541 1 90.94 151 GLU B N 1
ATOM 2548 C CA . GLU B 1 151 ? -19.172 -10.266 -1.54 1 90.94 151 GLU B CA 1
ATOM 2549 C C . GLU B 1 151 ? -19.906 -10.141 -0.21 1 90.94 151 GLU B C 1
ATOM 2551 O O . GLU B 1 151 ? -20.297 -11.148 0.387 1 90.94 151 GLU B O 1
ATOM 2556 N N . GLY B 1 152 ? -19.969 -8.984 0.297 1 93.44 152 GLY B N 1
ATOM 2557 C CA . GLY B 1 152 ? -20.781 -8.695 1.473 1 93.44 152 GLY B CA 1
ATOM 2558 C C . GLY B 1 152 ? -20.062 -8.984 2.775 1 93.44 152 GLY B C 1
ATOM 2559 O O . GLY B 1 152 ? -20.656 -8.914 3.852 1 93.44 152 GLY B O 1
ATOM 2560 N N . LYS B 1 153 ? -18.812 -9.328 2.67 1 95.75 153 LYS B N 1
ATOM 2561 C CA . LYS B 1 153 ? -18.062 -9.664 3.879 1 95.75 153 LYS B CA 1
ATOM 2562 C C . LYS B 1 153 ? -16.75 -8.891 3.953 1 95.75 153 LYS B C 1
ATOM 2564 O O . LYS B 1 153 ? -16.094 -8.695 2.938 1 95.75 153 LYS B O 1
ATOM 2569 N N . PHE B 1 154 ? -16.453 -8.477 5.164 1 97.88 154 PHE B N 1
ATOM 2570 C CA . PHE B 1 154 ? -15.148 -7.883 5.406 1 97.88 154 PHE B CA 1
ATOM 2571 C C . PHE B 1 154 ? -14.055 -8.945 5.402 1 97.88 154 PHE B C 1
ATOM 2573 O O . PHE B 1 154 ? -14.273 -10.07 5.859 1 97.88 154 PHE B O 1
ATOM 2580 N N . VAL B 1 155 ? -12.93 -8.547 4.895 1 97 155 VAL B N 1
ATOM 2581 C CA . VAL B 1 155 ? -11.789 -9.453 4.828 1 97 155 VAL B CA 1
ATOM 2582 C C . VAL B 1 155 ? -10.57 -8.797 5.469 1 97 155 VAL B C 1
ATOM 2584 O O . VAL B 1 155 ? -10.242 -7.648 5.168 1 97 155 VAL B O 1
ATOM 2587 N N . ASP B 1 156 ? -9.938 -9.57 6.383 1 98.06 156 ASP B N 1
ATOM 2588 C CA . ASP B 1 156 ? -8.648 -9.141 6.93 1 98.06 156 ASP B CA 1
ATOM 2589 C C . ASP B 1 156 ? -7.516 -9.43 5.949 1 98.06 156 ASP B C 1
ATOM 2591 O O . ASP B 1 156 ? -7.621 -10.336 5.121 1 98.06 156 ASP B O 1
ATOM 2595 N N . VAL B 1 157 ? -6.414 -8.68 6.016 1 98.25 157 VAL B N 1
ATOM 2596 C CA . VAL B 1 157 ? -5.246 -8.875 5.164 1 98.25 157 VAL B CA 1
ATOM 2597 C C . VAL B 1 157 ? -3.979 -8.883 6.02 1 98.25 157 VAL B C 1
ATOM 2599 O O . VAL B 1 157 ? -3.742 -7.965 6.805 1 98.25 157 VAL B O 1
ATOM 2602 N N . MET B 1 158 ? -3.209 -9.898 5.895 1 98.19 158 MET B N 1
ATOM 2603 C CA . MET B 1 158 ? -1.929 -10 6.59 1 98.19 158 MET B CA 1
ATOM 2604 C C . MET B 1 158 ? -0.791 -9.492 5.711 1 98.19 158 MET B C 1
ATOM 2606 O O . MET B 1 158 ? -0.681 -9.875 4.543 1 98.19 158 MET B O 1
ATOM 2610 N N . ALA B 1 159 ? 0.018 -8.609 6.227 1 98.62 159 ALA B N 1
ATOM 2611 C CA . ALA B 1 159 ? 1.256 -8.188 5.582 1 98.62 159 ALA B CA 1
ATOM 2612 C C . ALA B 1 159 ? 2.438 -9.031 6.047 1 98.62 159 ALA B C 1
ATOM 2614 O O . ALA B 1 159 ? 2.598 -9.281 7.246 1 98.62 159 ALA B O 1
ATOM 2615 N N . MET B 1 160 ? 3.248 -9.453 5.117 1 98.75 160 MET B N 1
ATOM 2616 C CA . MET B 1 160 ? 4.492 -10.164 5.395 1 98.75 160 MET B CA 1
ATOM 2617 C C . MET B 1 160 ? 5.656 -9.555 4.625 1 98.75 160 MET B C 1
ATOM 2619 O O . MET B 1 160 ? 5.449 -8.867 3.621 1 98.75 160 MET B O 1
ATOM 2623 N N . GLU B 1 161 ? 6.824 -9.844 5.152 1 98.94 161 GLU B N 1
ATOM 2624 C CA . GLU B 1 161 ? 8 -9.273 4.5 1 98.94 161 GLU B CA 1
ATOM 2625 C C . GLU B 1 161 ? 9.227 -10.164 4.684 1 98.94 161 GLU B C 1
ATOM 2627 O O . GLU B 1 161 ? 9.25 -11.016 5.578 1 98.94 161 GLU B O 1
ATOM 2632 N N . LYS B 1 162 ? 10.195 -9.945 3.859 1 98.88 162 LYS B N 1
ATOM 2633 C CA . LYS B 1 162 ? 11.508 -10.586 3.986 1 98.88 162 LYS B CA 1
ATOM 2634 C C . LYS B 1 162 ? 12.609 -9.695 3.438 1 98.88 162 LYS B C 1
ATOM 2636 O O . LYS B 1 162 ? 12.508 -9.18 2.32 1 98.88 162 LYS B O 1
ATOM 2641 N N . LEU B 1 163 ? 13.547 -9.438 4.254 1 98.69 163 LEU B N 1
ATOM 2642 C CA . LEU B 1 163 ? 14.773 -8.836 3.746 1 98.69 163 LEU B CA 1
ATOM 2643 C C . LEU B 1 163 ? 15.57 -9.844 2.92 1 98.69 163 LEU B C 1
ATOM 2645 O O . LEU B 1 163 ? 15.734 -10.992 3.326 1 98.69 163 LEU B O 1
ATOM 2649 N N . LEU B 1 164 ? 15.992 -9.461 1.791 1 97.81 164 LEU B N 1
ATOM 2650 C CA . LEU B 1 164 ? 16.672 -10.383 0.884 1 97.81 164 LEU B CA 1
ATOM 2651 C C . LEU B 1 164 ? 18.156 -10.43 1.174 1 97.81 164 LEU B C 1
ATOM 2653 O O . LEU B 1 164 ? 18.734 -9.461 1.678 1 97.81 164 LEU B O 1
#

pLDDT: mean 96.74, std 4.54, range [52.78, 98.94]